Protein AF-A0A343W0K3-F1 (afdb_monomer_lite)

Sequence (232 aa):
LEPFYMSDVLIRLKNVSFKNSMLKNLQIKKNSNIIIGDNFDVTNTKINSGLSNINKTEESVSYNNDDDYQFKHEFLFKNASFELYMDSRIAICGVNGSGKTTLIKIILNLIDVFEGELYFSNKANIGYYSQYHVDTLNPIFNSIQQLQYNYSSKNIKEEEAIKYFNKFNIPTNILYEPIYVLSGGQKSKLALAILAYKNPNILILDEPSNHLDIESVQALIVALNLYKGGII

Secondary structure (DSSP, 8-state):
---------SEEEEEEEEEGGGGGGPPPPP-TTEEE-S---TT----------------------------SSSEEEEEEEEEE-TT-B------TTSSHHHHHHHHTTSS--SEEEEEE-TT--EEEE-TTGGGGS-TTSBHHHHHHHHTGGG---HHHHHHHHHHTT--HHHHSSBGGGS-HHHHHHHHHHHHHTT--SEEEESSTTTT--HHHHHHHHHHHHH--SEE-

InterPro domains:
  IPR003439 ABC transporter-like, ATP-binding domain [PF00005] (77-210)
  IPR017871 ABC transporter-like, conserved site [PS00211] (182-196)
  IPR027417 P-loop containing nucleoside triphosphate hydrolase [G3DSA:3.40.50.300] (38-232)
  IPR027417 P-loop containing nucleoside triphosphate hydrolase [SSF52540] (69-227)
  IPR050611 ABCF protein [PTHR19211] (47-232)

pLDDT: mean 76.1, std 21.03, range [22.86, 96.75]

Structure (mmCIF, N/CA/C/O backbone):
data_AF-A0A343W0K3-F1
#
_entry.id   AF-A0A343W0K3-F1
#
loop_
_atom_site.group_PDB
_atom_site.id
_atom_site.type_symbol
_atom_site.label_atom_id
_atom_site.label_alt_id
_atom_site.label_comp_id
_atom_site.label_asym_id
_atom_site.label_entity_id
_atom_site.label_seq_id
_atom_site.pdbx_PDB_ins_code
_atom_site.Cartn_x
_atom_site.Cartn_y
_atom_site.Cartn_z
_atom_site.occupancy
_atom_site.B_iso_or_equiv
_atom_site.auth_seq_id
_atom_site.auth_comp_id
_atom_site.auth_asym_id
_atom_site.auth_atom_id
_atom_site.pdbx_PDB_model_num
ATOM 1 N N . LEU A 1 1 ? -5.798 -15.688 33.660 1.00 36.56 1 LEU A N 1
ATOM 2 C CA . LEU A 1 1 ? -4.665 -15.845 32.724 1.00 36.56 1 LEU A CA 1
ATOM 3 C C . LEU A 1 1 ? -5.203 -16.618 31.531 1.00 36.56 1 LEU A C 1
ATOM 5 O O . LEU A 1 1 ? -5.249 -17.839 31.587 1.00 36.56 1 LEU A O 1
ATOM 9 N N . GLU A 1 2 ? -5.756 -15.918 30.541 1.00 34.44 2 GLU A N 1
ATOM 10 C CA . GLU A 1 2 ? -6.215 -16.572 29.309 1.00 34.44 2 GLU A CA 1
ATOM 11 C C . GLU A 1 2 ? -5.007 -17.034 28.483 1.00 34.44 2 GLU A C 1
ATOM 13 O O . GLU A 1 2 ? -3.969 -16.362 28.496 1.00 34.44 2 GLU A O 1
ATOM 18 N N . PRO A 1 3 ? -5.099 -18.190 27.806 1.00 42.06 3 PRO A N 1
ATOM 19 C CA . PRO A 1 3 ? -3.976 -18.753 27.087 1.00 42.06 3 PRO A CA 1
ATOM 20 C C . PRO A 1 3 ? -3.663 -17.897 25.860 1.00 42.06 3 PRO A C 1
ATOM 22 O O . PRO A 1 3 ? -4.545 -17.497 25.102 1.00 42.06 3 PRO A O 1
ATOM 25 N N . PHE A 1 4 ? -2.369 -17.651 25.688 1.00 38.91 4 PHE A N 1
ATOM 26 C CA . PHE A 1 4 ? -1.712 -17.025 24.548 1.00 38.91 4 PHE A CA 1
ATOM 27 C C . PHE A 1 4 ? -1.966 -17.861 23.274 1.00 38.91 4 PHE A C 1
ATOM 29 O O . PHE A 1 4 ? -1.079 -18.548 22.774 1.00 38.91 4 PHE A O 1
ATOM 36 N N . TYR A 1 5 ? -3.182 -17.837 22.724 1.00 42.22 5 TYR A N 1
ATOM 37 C CA . TYR A 1 5 ? -3.337 -18.101 21.299 1.00 42.22 5 TYR A CA 1
ATOM 38 C C . TYR A 1 5 ? -2.564 -16.987 20.604 1.00 42.22 5 TYR A C 1
ATOM 40 O O . TYR A 1 5 ? -2.900 -15.812 20.747 1.00 42.22 5 TYR A O 1
ATOM 48 N N . MET A 1 6 ? -1.475 -17.341 19.922 1.00 44.75 6 MET A N 1
ATOM 49 C CA . MET A 1 6 ? -0.819 -16.444 18.978 1.00 44.75 6 MET A CA 1
ATOM 50 C C . MET A 1 6 ? -1.882 -16.049 17.953 1.00 44.75 6 MET A C 1
ATOM 52 O O . MET A 1 6 ? -2.143 -16.798 17.023 1.00 44.75 6 MET A O 1
ATOM 56 N N . SER A 1 7 ? -2.567 -14.930 18.180 1.00 60.28 7 SER A N 1
ATOM 57 C CA . SER A 1 7 ? -3.664 -14.510 17.325 1.00 60.28 7 SER A CA 1
ATOM 58 C C . SER A 1 7 ? -3.106 -14.212 15.938 1.00 60.28 7 SER A C 1
ATOM 60 O O . SER A 1 7 ? -2.201 -13.384 15.812 1.00 60.28 7 SER A O 1
ATOM 62 N N . ASP A 1 8 ? -3.670 -14.838 14.906 1.00 83.00 8 ASP A N 1
ATOM 63 C CA . ASP A 1 8 ? -3.392 -14.509 13.496 1.00 83.00 8 ASP A CA 1
ATOM 64 C C . ASP A 1 8 ? -3.901 -13.110 13.103 1.00 83.00 8 ASP A C 1
ATOM 66 O O . ASP A 1 8 ? -3.669 -12.627 11.994 1.00 83.00 8 ASP A O 1
ATOM 70 N N . VAL A 1 9 ? -4.565 -12.438 14.042 1.00 89.50 9 VAL A N 1
ATOM 71 C CA . VAL A 1 9 ? -4.985 -11.045 13.957 1.00 89.50 9 VAL A CA 1
ATOM 72 C C . VAL A 1 9 ? -3.761 -10.139 13.844 1.00 89.50 9 VAL A C 1
ATOM 74 O O . VAL A 1 9 ? -2.910 -10.079 14.735 1.00 89.50 9 VAL A O 1
ATOM 77 N N . LEU A 1 10 ? -3.698 -9.394 12.746 1.00 90.94 10 LEU A N 1
ATOM 78 C CA . LEU A 1 10 ? -2.668 -8.394 12.488 1.00 90.94 10 LEU A CA 1
ATOM 79 C C . LEU A 1 10 ? -3.060 -7.022 13.033 1.00 90.94 10 LEU A C 1
ATOM 81 O O . LEU A 1 10 ? -2.212 -6.325 13.587 1.00 90.94 10 LEU A O 1
ATOM 85 N N . ILE A 1 11 ? -4.332 -6.644 12.897 1.00 92.19 11 ILE A N 1
ATOM 86 C CA . ILE A 1 11 ? -4.877 -5.379 13.401 1.00 92.19 11 ILE A CA 1
ATOM 87 C C . ILE A 1 11 ? -6.251 -5.653 14.002 1.00 92.19 11 ILE A C 1
ATOM 89 O O . ILE A 1 11 ? -7.036 -6.398 13.423 1.00 92.19 11 ILE A O 1
ATOM 93 N N . ARG A 1 12 ? -6.559 -5.051 15.148 1.00 93.50 12 ARG A N 1
ATOM 94 C CA . ARG A 1 12 ? -7.892 -5.115 15.757 1.00 93.50 12 ARG A CA 1
ATOM 95 C C . ARG A 1 12 ? -8.287 -3.752 16.293 1.00 93.50 12 ARG A C 1
ATOM 97 O O . ARG A 1 12 ? -7.556 -3.176 17.094 1.00 93.50 12 ARG A O 1
ATOM 104 N N . LEU A 1 13 ? -9.468 -3.289 15.901 1.00 92.94 13 LEU A N 1
ATOM 105 C CA . LEU A 1 13 ? -10.195 -2.249 16.619 1.00 92.94 13 LEU A CA 1
ATOM 106 C C . LEU A 1 13 ? -11.199 -2.914 17.550 1.00 92.94 13 LEU A C 1
ATOM 108 O O . LEU A 1 13 ? -11.928 -3.818 17.139 1.00 92.94 13 LEU A O 1
ATOM 112 N N . LYS A 1 14 ? -11.263 -2.443 18.791 1.00 93.38 14 LYS A N 1
ATOM 113 C CA . LYS A 1 14 ? -12.255 -2.879 19.770 1.00 93.38 14 LYS A CA 1
ATOM 114 C C . LYS A 1 14 ? -12.951 -1.665 20.366 1.00 93.38 14 LYS A C 1
ATOM 116 O O . LYS A 1 14 ? -12.340 -0.892 21.100 1.00 93.38 14 LYS A O 1
ATOM 121 N N . ASN A 1 15 ? -14.238 -1.537 20.058 1.00 93.00 15 ASN A N 1
ATOM 122 C CA . ASN A 1 15 ? -15.138 -0.482 20.523 1.00 93.00 15 ASN A CA 1
ATOM 123 C C . ASN A 1 15 ? -14.580 0.927 20.293 1.00 93.00 15 ASN A C 1
ATOM 125 O O . ASN A 1 15 ? -14.693 1.801 21.148 1.00 93.00 15 ASN A O 1
ATOM 129 N N . VAL A 1 16 ? -13.955 1.138 19.136 1.00 91.06 16 VAL A N 1
ATOM 130 C CA . VAL A 1 16 ? -13.285 2.390 18.821 1.00 91.06 16 VAL A CA 1
ATOM 131 C C . VAL A 1 16 ? -14.293 3.474 18.466 1.00 91.06 16 VAL A C 1
ATOM 133 O O . VAL A 1 16 ? -15.156 3.292 17.605 1.00 91.06 16 VAL A O 1
ATOM 136 N N . SER A 1 17 ? -14.147 4.632 19.099 1.00 89.56 17 SER A N 1
ATOM 137 C CA . SER A 1 17 ? -14.912 5.836 18.779 1.00 89.56 17 SER A CA 1
ATOM 138 C C . SER A 1 17 ? -13.968 6.963 18.373 1.00 89.56 17 SER A C 1
ATOM 140 O O . SER A 1 17 ? -12.853 7.074 18.886 1.00 89.56 17 SER A O 1
ATOM 142 N N . PHE A 1 18 ? -14.422 7.829 17.468 1.00 88.94 18 PHE A N 1
ATOM 143 C CA . PHE A 1 18 ? -13.671 9.004 17.030 1.00 88.94 18 PHE A CA 1
ATOM 144 C C . PHE A 1 18 ? -14.569 10.242 17.042 1.00 88.94 18 PHE A C 1
ATOM 146 O O . PHE A 1 18 ? -15.644 10.243 16.434 1.00 88.94 18 PHE A O 1
ATOM 153 N N . LYS A 1 19 ? -14.139 11.301 17.738 1.00 87.31 19 LYS A N 1
ATOM 154 C CA . LYS A 1 19 ? -14.869 12.575 17.806 1.00 87.31 19 LYS A CA 1
ATOM 155 C C . LYS A 1 19 ? -14.478 13.497 16.665 1.00 87.31 19 LYS A C 1
ATOM 157 O O . LYS A 1 19 ? -13.302 13.648 16.355 1.00 87.31 19 LYS A O 1
ATOM 162 N N . ASN A 1 20 ? -15.455 14.204 16.108 1.00 81.81 20 ASN A N 1
ATOM 163 C CA . ASN A 1 20 ? -15.193 15.177 15.051 1.00 81.81 20 ASN A CA 1
ATOM 164 C C . ASN A 1 20 ? -14.304 16.341 15.519 1.00 81.81 20 ASN A C 1
ATOM 166 O O . ASN A 1 20 ? -13.496 16.847 14.746 1.00 81.81 20 ASN A O 1
ATOM 170 N N . SER A 1 21 ? -14.365 16.712 16.802 1.00 80.88 21 SER A N 1
ATOM 171 C CA . SER A 1 21 ? -13.479 17.730 17.385 1.00 80.88 21 SER A CA 1
ATOM 172 C C . SER A 1 21 ? -11.991 17.371 17.301 1.00 80.88 21 SER A C 1
ATOM 174 O O . SER A 1 21 ? -11.157 18.274 17.255 1.00 80.88 21 SER A O 1
ATOM 176 N N . MET A 1 22 ? -11.643 16.081 17.215 1.00 81.56 22 MET A N 1
ATOM 177 C CA . MET A 1 22 ? -10.251 15.643 17.077 1.00 81.56 22 MET A CA 1
ATOM 178 C C . MET A 1 22 ? -9.651 16.014 15.717 1.00 81.56 22 MET A C 1
ATOM 180 O O . MET A 1 22 ? -8.434 16.133 15.617 1.00 81.56 22 MET A O 1
ATOM 184 N N . LEU A 1 23 ? -10.478 16.269 14.692 1.00 78.56 23 LEU A N 1
ATOM 185 C CA . LEU A 1 23 ? -10.011 16.696 13.367 1.00 78.56 23 LEU A CA 1
ATOM 186 C C . LEU A 1 23 ? -9.269 18.039 13.411 1.00 78.56 23 LEU A C 1
ATOM 188 O O . LEU A 1 23 ? -8.342 18.238 12.630 1.00 78.56 23 LEU A O 1
ATOM 192 N N . LYS A 1 24 ? -9.635 18.935 14.341 1.00 73.31 24 LYS A N 1
ATOM 193 C CA . LYS A 1 24 ? -9.040 20.277 14.455 1.00 73.31 24 LYS A CA 1
ATOM 194 C C . LYS A 1 24 ? -7.572 20.242 14.913 1.00 73.31 24 LYS A C 1
ATOM 196 O O . LYS A 1 24 ? -6.827 21.154 14.585 1.00 73.31 24 LYS A O 1
ATOM 201 N N . ASN A 1 25 ? -7.149 19.187 15.620 1.00 68.50 25 ASN A N 1
ATOM 202 C CA . ASN A 1 25 ? -5.814 19.067 16.226 1.00 68.50 25 ASN A CA 1
ATOM 203 C C . ASN A 1 25 ? -5.144 17.714 15.923 1.00 68.50 25 ASN A C 1
ATOM 205 O O . ASN A 1 25 ? -4.458 17.150 16.777 1.00 68.50 25 ASN A O 1
ATOM 209 N N . LEU A 1 26 ? -5.365 17.162 14.726 1.00 74.00 26 LEU A N 1
ATOM 210 C CA . LEU A 1 26 ? -4.776 15.878 14.346 1.00 74.00 26 LEU A CA 1
ATOM 211 C C . LEU A 1 26 ? -3.246 15.941 14.339 1.00 74.00 26 LEU A C 1
ATOM 213 O O . LEU A 1 26 ? -2.643 16.677 13.561 1.00 74.00 26 LEU A O 1
ATOM 217 N N . GLN A 1 27 ? -2.624 15.090 15.151 1.00 71.88 27 GLN A N 1
ATOM 218 C CA . GLN A 1 27 ? -1.199 14.794 15.062 1.00 71.88 27 GLN A CA 1
ATOM 219 C C . GLN A 1 27 ? -1.022 13.471 14.327 1.00 71.88 27 GLN A C 1
ATOM 221 O O . GLN A 1 27 ? -1.483 12.429 14.793 1.00 71.88 27 GLN A O 1
ATOM 226 N N . ILE A 1 28 ? -0.369 13.517 13.166 1.00 75.19 28 ILE A N 1
ATOM 227 C CA . ILE A 1 28 ? -0.058 12.312 12.399 1.00 75.19 28 ILE A CA 1
ATOM 228 C C . ILE A 1 28 ? 1.237 11.712 12.950 1.00 75.19 28 ILE A C 1
ATOM 230 O O . ILE A 1 28 ? 2.298 12.337 12.934 1.00 75.19 28 ILE A O 1
ATOM 234 N N . LYS A 1 29 ? 1.142 10.483 13.446 1.00 78.19 29 LYS A N 1
ATOM 235 C CA . LYS A 1 29 ? 2.257 9.697 13.970 1.00 78.19 29 LYS A CA 1
ATOM 236 C C . LYS A 1 29 ? 3.068 9.080 12.835 1.00 78.19 29 LYS A C 1
ATOM 238 O O . LYS A 1 29 ? 2.551 8.814 11.754 1.00 78.19 29 LYS A O 1
ATOM 243 N N . LYS A 1 30 ? 4.341 8.782 13.101 1.00 72.31 30 LYS A N 1
ATOM 244 C CA . LYS A 1 30 ? 5.131 7.879 12.251 1.00 72.31 30 LYS A CA 1
ATOM 245 C C . LYS A 1 30 ? 4.900 6.438 12.695 1.00 72.31 30 LYS A C 1
ATOM 247 O O . LYS A 1 30 ? 4.936 6.155 13.888 1.00 72.31 30 LYS A O 1
ATOM 252 N N . ASN A 1 31 ? 4.743 5.531 11.738 1.00 73.44 31 ASN A N 1
ATOM 253 C CA . ASN A 1 31 ? 4.688 4.096 11.994 1.00 73.44 31 ASN A CA 1
ATOM 254 C C . ASN A 1 31 ? 5.612 3.376 11.003 1.00 73.44 31 ASN A C 1
ATOM 256 O O . ASN A 1 31 ? 5.365 3.375 9.800 1.00 73.44 31 ASN A O 1
ATOM 260 N N . SER A 1 32 ? 6.696 2.785 11.515 1.00 73.50 32 SER A N 1
ATOM 261 C CA . SER A 1 32 ? 7.736 2.121 10.713 1.00 73.50 32 SER A CA 1
ATOM 262 C C . SER A 1 32 ? 7.259 0.853 10.009 1.00 73.50 32 SER A C 1
ATOM 264 O O . SER A 1 32 ? 7.919 0.390 9.083 1.00 73.50 32 SER A O 1
ATOM 266 N N . ASN A 1 33 ? 6.124 0.297 10.442 1.00 73.56 33 ASN A N 1
ATOM 267 C CA . ASN A 1 33 ? 5.511 -0.885 9.839 1.00 73.56 33 ASN A CA 1
ATOM 268 C C . ASN A 1 33 ? 4.660 -0.537 8.606 1.00 73.56 33 ASN A C 1
ATOM 270 O O . ASN A 1 33 ? 4.118 -1.439 7.965 1.00 73.56 33 ASN A O 1
ATOM 274 N N . ILE A 1 34 ? 4.528 0.756 8.278 1.00 74.50 34 ILE A N 1
ATOM 275 C CA . ILE A 1 34 ? 3.867 1.223 7.063 1.00 74.50 34 ILE A CA 1
ATOM 276 C C . ILE A 1 34 ? 4.923 1.526 6.009 1.00 74.50 34 ILE A C 1
ATOM 278 O O . ILE A 1 34 ? 5.778 2.398 6.157 1.00 74.50 34 ILE A O 1
ATOM 282 N N . ILE A 1 35 ? 4.807 0.822 4.900 1.00 71.06 35 ILE A N 1
ATOM 283 C CA . ILE A 1 35 ? 5.482 1.111 3.654 1.00 71.06 35 ILE A CA 1
ATOM 284 C C . ILE A 1 35 ? 4.583 2.070 2.898 1.00 71.06 35 ILE A C 1
ATOM 286 O O . ILE A 1 35 ? 3.545 1.690 2.353 1.00 71.06 35 ILE A O 1
ATOM 290 N N . ILE A 1 36 ? 4.999 3.323 2.877 1.00 64.38 36 ILE A N 1
ATOM 291 C CA . ILE A 1 36 ? 4.424 4.322 1.997 1.00 64.38 36 ILE A CA 1
ATOM 292 C C . ILE A 1 36 ? 5.445 4.518 0.881 1.00 64.38 36 ILE A C 1
ATOM 294 O O . ILE A 1 36 ? 6.642 4.527 1.159 1.00 64.38 36 ILE A O 1
ATOM 298 N N . GLY A 1 37 ? 5.001 4.612 -0.375 1.00 53.47 37 GLY A N 1
ATOM 299 C CA . GLY A 1 37 ? 5.885 5.044 -1.465 1.00 53.47 37 GLY A CA 1
ATOM 300 C C . GLY A 1 37 ? 6.533 6.347 -1.009 1.00 53.47 37 GLY A C 1
ATOM 301 O O . GLY A 1 37 ? 5.805 7.210 -0.525 1.00 53.47 37 GLY A O 1
ATOM 302 N N . ASP A 1 38 ? 7.866 6.417 -1.019 1.00 40.12 38 ASP A N 1
ATOM 303 C CA . ASP A 1 38 ? 8.705 7.190 -0.076 1.00 40.12 38 ASP A CA 1
ATOM 304 C C . ASP A 1 38 ? 8.534 8.737 -0.036 1.00 40.12 38 ASP A C 1
ATOM 306 O O . ASP A 1 38 ? 9.391 9.427 0.500 1.00 40.12 38 ASP A O 1
ATOM 310 N N . ASN A 1 39 ? 7.415 9.306 -0.497 1.00 38.09 39 ASN A N 1
ATOM 311 C CA . ASN A 1 39 ? 7.064 10.729 -0.393 1.00 38.09 39 ASN A CA 1
ATOM 312 C C . ASN A 1 39 ? 5.776 10.996 0.415 1.00 38.09 39 ASN A C 1
ATOM 314 O O . ASN A 1 39 ? 5.034 11.930 0.112 1.00 38.09 39 ASN A O 1
ATOM 318 N N . PHE A 1 40 ? 5.478 10.218 1.462 1.00 37.78 40 PHE A N 1
ATOM 319 C CA . PHE A 1 40 ? 4.495 10.678 2.453 1.00 37.78 40 PHE A CA 1
ATOM 320 C C . PHE A 1 40 ? 5.176 11.661 3.400 1.00 37.78 40 PHE A C 1
ATOM 322 O O . PHE A 1 40 ? 5.661 11.292 4.473 1.00 37.78 40 PHE A O 1
ATOM 329 N N . ASP A 1 41 ? 5.211 12.929 2.999 1.00 34.03 41 ASP A N 1
ATOM 330 C CA . ASP A 1 41 ? 5.400 14.014 3.951 1.00 34.03 41 ASP A CA 1
ATOM 331 C C . ASP A 1 41 ? 4.240 13.948 4.954 1.00 34.03 41 ASP A C 1
ATOM 333 O O . ASP A 1 41 ? 3.141 14.461 4.734 1.00 34.03 41 ASP A O 1
ATOM 337 N N . VAL A 1 42 ? 4.505 13.323 6.104 1.00 38.19 42 VAL A N 1
ATOM 338 C CA . VAL A 1 42 ? 3.663 13.365 7.314 1.00 38.19 42 VAL A CA 1
ATOM 339 C C . VAL A 1 42 ? 3.376 14.823 7.736 1.00 38.19 42 VAL A C 1
ATOM 341 O O . VAL A 1 42 ? 2.466 15.090 8.514 1.00 38.19 42 VAL A O 1
ATOM 344 N N . THR A 1 43 ? 4.122 15.782 7.185 1.00 30.91 43 THR A N 1
ATOM 345 C CA . THR A 1 43 ? 4.069 17.222 7.438 1.00 30.91 43 THR A CA 1
ATOM 346 C C . THR A 1 43 ? 3.134 18.015 6.515 1.00 30.91 43 THR A C 1
ATOM 348 O O . THR A 1 43 ? 2.788 19.136 6.880 1.00 30.91 43 THR A O 1
ATOM 351 N N . ASN A 1 44 ? 2.674 17.478 5.375 1.00 26.98 44 ASN A N 1
ATOM 352 C CA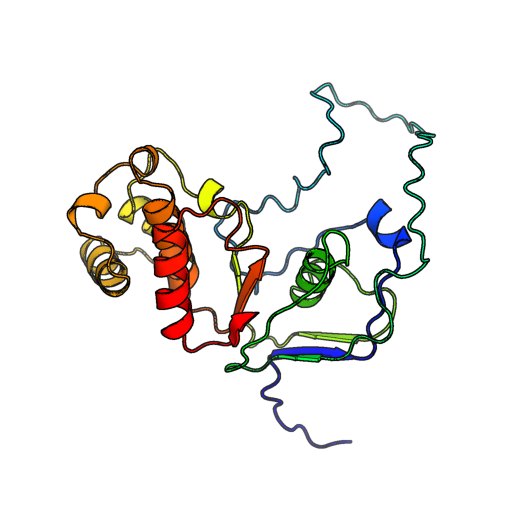 . ASN A 1 44 ? 1.955 18.272 4.360 1.00 26.98 44 ASN A CA 1
ATOM 353 C C . ASN A 1 44 ? 0.525 17.804 4.048 1.00 26.98 44 ASN A C 1
ATOM 355 O O . ASN A 1 44 ? 0.013 18.018 2.956 1.00 26.98 44 ASN A O 1
ATOM 359 N N . THR A 1 45 ? -0.190 17.277 5.044 1.00 31.17 45 THR A N 1
ATOM 360 C CA . THR A 1 45 ? -1.658 17.440 5.086 1.00 31.17 45 THR A CA 1
ATOM 361 C C . THR A 1 45 ? -2.037 18.553 6.059 1.00 31.17 45 THR A C 1
ATOM 363 O O . THR A 1 45 ? -2.881 18.390 6.934 1.00 31.17 45 THR A O 1
ATOM 366 N N . LYS A 1 46 ? -1.455 19.746 5.859 1.00 27.72 46 LYS A N 1
ATOM 367 C CA . LYS A 1 46 ? -2.286 20.940 6.012 1.00 27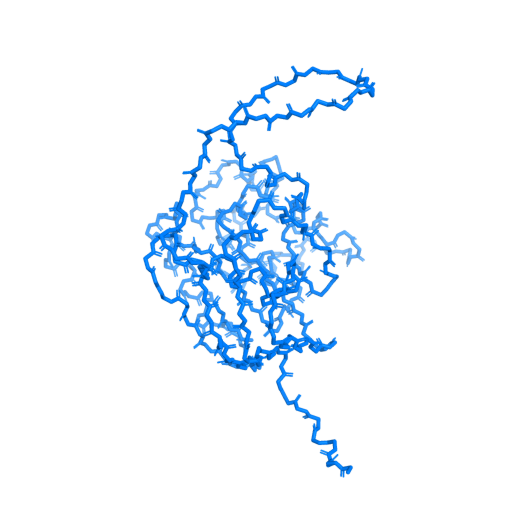.72 46 LYS A CA 1
ATOM 368 C C . LYS A 1 46 ? -3.374 20.788 4.961 1.00 27.72 46 LYS A C 1
ATOM 370 O O . LYS A 1 46 ? -3.085 20.738 3.770 1.00 27.72 46 LYS A O 1
ATOM 375 N N . ILE A 1 47 ? -4.615 20.632 5.404 1.00 29.59 47 ILE A N 1
ATOM 376 C CA . ILE A 1 47 ? -5.761 20.897 4.542 1.00 29.59 47 ILE A CA 1
ATOM 377 C C . ILE A 1 47 ? -5.467 22.264 3.916 1.00 29.59 47 ILE A C 1
ATOM 379 O O . ILE A 1 47 ? -5.233 23.223 4.651 1.00 29.59 47 ILE A O 1
ATOM 383 N N . ASN A 1 48 ? -5.363 22.324 2.588 1.00 24.31 48 ASN A N 1
ATOM 384 C CA . ASN A 1 48 ? -5.172 23.566 1.851 1.00 24.31 48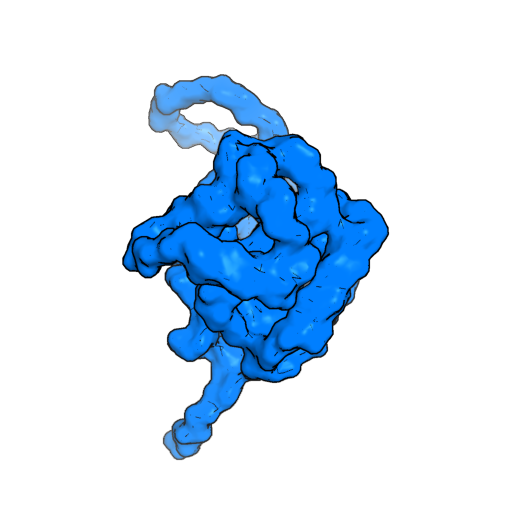 ASN A CA 1
ATOM 385 C C . ASN A 1 48 ? -6.395 24.472 2.080 1.00 24.31 48 ASN A C 1
ATOM 387 O O . ASN A 1 48 ? -7.283 24.550 1.240 1.00 24.31 48 ASN A O 1
ATOM 391 N N . SER A 1 49 ? -6.447 25.177 3.207 1.00 31.31 49 SER A N 1
ATOM 392 C CA . SER A 1 49 ? -6.920 26.554 3.223 1.00 31.31 49 SER A CA 1
ATOM 393 C C . SER A 1 49 ? -5.718 27.371 2.763 1.00 31.31 49 SER A C 1
ATOM 395 O O . SER A 1 49 ? -4.735 27.493 3.497 1.00 31.31 49 SER A O 1
ATOM 397 N N . GLY A 1 50 ? -5.719 27.776 1.493 1.00 28.44 50 GLY A N 1
ATOM 398 C CA . GLY A 1 50 ? -4.545 28.359 0.852 1.00 28.44 50 GLY A CA 1
ATOM 399 C C . GLY A 1 50 ? -3.943 29.499 1.667 1.00 28.44 50 GLY A C 1
ATOM 400 O O . GLY A 1 50 ? -4.670 30.386 2.086 1.00 28.44 50 GLY A O 1
ATOM 401 N N . LEU A 1 51 ? -2.625 29.470 1.862 1.00 27.80 51 LEU A N 1
ATOM 402 C CA . LEU A 1 51 ? -1.796 30.640 2.146 1.00 27.80 51 LEU A CA 1
ATOM 403 C C . LEU A 1 51 ? -0.335 30.288 1.843 1.00 27.80 51 LEU A C 1
ATOM 405 O O . LEU A 1 51 ? 0.282 29.435 2.481 1.00 27.80 51 LEU A O 1
ATOM 409 N N . SER A 1 52 ? 0.196 30.956 0.824 1.00 25.92 52 SER A N 1
ATOM 410 C CA . SER A 1 52 ? 1.614 31.043 0.496 1.00 25.92 52 SER A CA 1
ATOM 411 C C . SER A 1 52 ? 2.373 31.852 1.555 1.00 25.92 52 SER A C 1
ATOM 413 O O . SER A 1 52 ? 1.900 32.916 1.933 1.00 25.92 52 SER A O 1
ATOM 415 N N . ASN A 1 53 ? 3.546 31.342 1.954 1.00 25.80 53 ASN A N 1
ATOM 416 C CA . ASN A 1 53 ? 4.752 31.993 2.502 1.00 25.80 53 ASN A CA 1
ATOM 417 C C . ASN A 1 53 ? 4.624 33.319 3.285 1.00 25.80 53 ASN A C 1
ATOM 419 O O . ASN A 1 53 ? 4.178 34.312 2.726 1.00 25.80 53 ASN A O 1
ATOM 423 N N . ILE A 1 54 ? 5.221 33.376 4.491 1.00 24.44 54 ILE A N 1
ATOM 424 C CA . ILE A 1 54 ? 6.333 34.285 4.880 1.00 24.44 54 ILE A CA 1
ATOM 425 C C . ILE A 1 54 ? 6.642 34.160 6.399 1.00 24.44 54 ILE A C 1
ATOM 427 O O . ILE A 1 54 ? 5.763 34.284 7.238 1.00 24.44 54 ILE A O 1
ATOM 431 N N . ASN A 1 55 ? 7.931 33.925 6.681 1.00 22.86 55 ASN A N 1
ATOM 432 C CA . ASN A 1 55 ? 8.787 34.232 7.845 1.00 22.86 55 ASN A CA 1
ATOM 433 C C . ASN A 1 55 ? 8.441 33.870 9.309 1.00 22.86 55 ASN A C 1
ATOM 435 O O . ASN A 1 55 ? 7.396 34.176 9.866 1.00 22.86 55 ASN A O 1
ATOM 439 N N . LYS A 1 56 ? 9.483 33.311 9.949 1.00 33.84 56 LYS A N 1
ATOM 440 C CA . LYS A 1 56 ? 9.744 33.217 11.393 1.00 33.84 56 LYS A CA 1
ATOM 441 C C . LYS A 1 56 ? 9.554 34.563 12.105 1.00 33.84 56 LYS A C 1
ATOM 443 O O . LYS A 1 56 ? 10.242 35.504 11.730 1.00 33.84 56 LYS A O 1
ATOM 448 N N . THR A 1 57 ? 8.786 34.563 13.194 1.00 23.20 57 THR A N 1
ATOM 449 C CA . THR A 1 57 ? 9.132 35.109 14.525 1.00 23.20 57 THR A CA 1
ATOM 450 C C . THR A 1 57 ? 8.049 34.689 15.516 1.00 23.20 57 THR A C 1
ATOM 452 O O . THR A 1 57 ? 6.875 34.609 15.167 1.00 23.20 57 THR A O 1
ATOM 455 N N . GLU A 1 58 ? 8.474 34.341 16.725 1.00 35.06 58 GLU A N 1
ATOM 456 C CA . GLU A 1 58 ? 7.636 33.931 17.848 1.00 35.06 58 GLU A CA 1
ATOM 457 C C . GLU A 1 58 ? 6.675 35.058 18.243 1.00 35.06 58 GLU A C 1
ATOM 459 O O . GLU A 1 58 ? 7.120 36.103 18.697 1.00 35.06 58 GLU A O 1
ATOM 464 N N . GLU A 1 59 ? 5.370 34.838 18.095 1.00 24.55 59 GLU A N 1
ATOM 465 C CA . GLU A 1 59 ? 4.327 35.606 18.777 1.00 24.55 59 GLU A CA 1
ATOM 466 C C . GLU A 1 59 ? 3.039 34.773 18.793 1.00 24.55 59 GLU A C 1
ATOM 468 O O . GLU A 1 59 ? 2.657 34.137 17.807 1.00 24.55 59 GLU A O 1
ATOM 473 N N . SER A 1 60 ? 2.402 34.704 19.960 1.00 30.55 60 SER A N 1
ATOM 474 C CA . SER A 1 60 ? 1.172 33.949 20.186 1.00 30.55 60 SER A CA 1
ATOM 475 C C . SER A 1 60 ? 0.003 34.661 19.507 1.00 30.55 60 SER A C 1
ATOM 477 O O . SER A 1 60 ? -0.601 35.572 20.060 1.00 30.55 60 SER A O 1
ATOM 479 N N . VAL A 1 61 ? -0.320 34.237 18.285 1.00 24.94 61 VAL A N 1
ATOM 480 C CA . VAL A 1 61 ? -1.491 34.729 17.553 1.00 24.94 61 VAL A CA 1
ATOM 481 C C . VAL A 1 61 ? -2.667 33.793 17.815 1.00 24.94 61 VAL A C 1
ATOM 483 O O . VAL A 1 61 ? -2.730 32.675 17.300 1.00 24.94 61 VAL A O 1
ATOM 486 N N . SER A 1 62 ? -3.610 34.257 18.634 1.00 26.70 62 SER A N 1
ATOM 487 C CA . SER A 1 62 ? -4.943 33.672 18.742 1.00 26.70 62 SER A CA 1
ATOM 488 C C . SER A 1 62 ? -5.700 33.923 17.438 1.00 26.70 62 SER A C 1
ATOM 490 O O . SER A 1 62 ? -6.128 35.048 17.175 1.00 26.70 62 SER A O 1
ATOM 492 N N . TYR A 1 63 ? -5.866 32.890 16.615 1.00 27.58 63 TYR A N 1
ATOM 493 C CA . TYR A 1 63 ? -6.749 32.944 15.454 1.00 27.58 63 TYR A CA 1
ATOM 494 C C . TYR A 1 63 ? -8.171 32.562 15.877 1.00 27.58 63 TYR A C 1
ATOM 496 O O . TYR A 1 63 ? -8.481 31.385 16.053 1.00 27.58 63 TYR A O 1
ATOM 504 N N . ASN A 1 64 ? -9.032 33.571 16.021 1.00 33.19 64 ASN A N 1
ATOM 505 C CA . ASN A 1 64 ? -10.481 33.408 15.934 1.00 33.19 64 ASN A CA 1
ATOM 506 C C . ASN A 1 64 ? -10.846 33.380 14.445 1.00 33.19 64 ASN A C 1
ATOM 508 O O . ASN A 1 64 ? -11.007 34.436 13.843 1.00 33.19 64 ASN A O 1
ATOM 512 N N . ASN A 1 65 ? -10.934 32.188 13.852 1.00 35.84 65 ASN A N 1
ATOM 513 C CA . ASN A 1 65 ? -11.558 32.017 12.542 1.00 35.84 65 ASN A CA 1
ATOM 514 C C . ASN A 1 65 ? -12.848 31.217 12.719 1.00 35.84 65 ASN A C 1
ATOM 516 O O . ASN A 1 65 ? -12.822 30.009 12.962 1.00 35.84 65 ASN A O 1
ATOM 520 N N . ASP A 1 66 ? -13.958 31.940 12.588 1.00 37.31 66 ASP A N 1
ATOM 521 C CA . ASP A 1 66 ? -15.333 31.469 12.439 1.00 37.31 66 ASP A CA 1
ATOM 522 C C . ASP A 1 66 ? -15.539 30.710 11.111 1.00 37.31 66 ASP A C 1
ATOM 524 O O . ASP A 1 66 ? -16.382 31.069 10.297 1.00 37.31 66 ASP A O 1
ATOM 528 N N . ASP A 1 67 ? -14.792 29.626 10.898 1.00 38.25 67 ASP A N 1
ATOM 529 C CA . ASP A 1 67 ? -15.170 28.558 9.965 1.00 38.25 67 ASP A CA 1
ATOM 530 C C . ASP A 1 67 ? -15.572 27.342 10.798 1.00 38.25 67 ASP A C 1
ATOM 532 O O . ASP A 1 67 ? -14.911 26.296 10.841 1.00 38.25 67 ASP A O 1
ATOM 536 N N . ASP A 1 68 ? -16.665 27.511 11.539 1.00 39.34 68 ASP A N 1
ATOM 537 C CA . ASP A 1 68 ? -17.296 26.433 12.277 1.00 39.34 68 ASP A CA 1
ATOM 538 C C . ASP A 1 68 ? -17.953 25.498 11.250 1.00 39.34 68 ASP A C 1
ATOM 540 O O . ASP A 1 68 ? -19.149 25.565 10.964 1.00 39.34 68 ASP A O 1
ATOM 544 N N . TYR A 1 69 ? -17.150 24.606 10.657 1.00 45.03 69 TYR A N 1
ATOM 545 C CA . TYR A 1 69 ? -17.650 23.339 10.139 1.00 45.03 69 TYR A CA 1
ATOM 546 C C . TYR A 1 69 ? -18.308 22.633 11.326 1.00 45.03 69 TYR A C 1
ATOM 548 O O . TYR A 1 69 ? -17.682 21.843 12.037 1.00 45.03 69 TYR A O 1
ATOM 556 N N . GLN A 1 70 ? -19.573 22.966 11.584 1.00 45.38 70 GLN A N 1
ATOM 557 C CA . GLN A 1 70 ? -20.409 22.260 12.530 1.00 45.38 70 GLN A CA 1
ATOM 558 C C . GLN A 1 70 ? -20.622 20.875 11.950 1.00 45.38 70 GLN A C 1
ATOM 560 O O . GLN A 1 70 ? -21.529 20.617 11.155 1.00 45.38 70 GLN A O 1
ATOM 565 N N . PHE A 1 71 ? -19.736 19.962 12.329 1.00 55.47 71 PHE A N 1
ATOM 566 C CA . PHE A 1 71 ? -20.000 18.552 12.185 1.00 55.47 71 PHE A CA 1
ATOM 567 C C . PHE A 1 71 ? -21.348 18.297 12.863 1.00 55.47 71 PHE A C 1
ATOM 569 O O . PHE A 1 71 ? -21.473 18.449 14.076 1.00 55.47 71 PHE A O 1
ATOM 576 N N . LYS A 1 72 ? -22.371 17.943 12.071 1.00 58.72 72 LYS A N 1
ATOM 577 C CA . LYS A 1 72 ? -23.754 17.736 12.547 1.00 58.72 72 LYS A CA 1
ATOM 578 C C . LYS A 1 72 ? -23.851 16.752 13.718 1.00 58.72 72 LYS A C 1
ATOM 580 O O . LYS A 1 72 ? -24.850 16.736 14.431 1.00 58.72 72 LYS A O 1
ATOM 585 N N . HIS A 1 73 ? -22.829 15.919 13.894 1.00 69.31 73 HIS A N 1
ATOM 586 C CA . HIS A 1 73 ? -22.726 14.926 14.946 1.00 69.31 73 HIS A CA 1
ATOM 587 C C . HIS A 1 73 ? -21.410 15.094 15.705 1.00 69.31 73 HIS A C 1
ATOM 589 O O . HIS A 1 73 ? -20.368 15.371 15.116 1.00 69.31 73 HIS A O 1
ATOM 595 N N . GLU A 1 74 ? -21.443 14.874 17.018 1.00 82.12 74 GLU A N 1
ATOM 596 C CA . GLU A 1 74 ? -20.258 14.953 17.883 1.00 82.12 74 GLU A CA 1
ATOM 597 C C . GLU A 1 74 ? -19.192 13.903 17.507 1.00 82.12 74 GLU A C 1
ATOM 599 O O . GLU A 1 74 ? -17.988 14.158 17.591 1.00 82.12 74 GLU A O 1
ATOM 604 N N . PHE A 1 75 ? -19.629 12.730 17.040 1.00 82.88 75 PHE A N 1
ATOM 605 C CA . PHE A 1 75 ? -18.764 11.612 16.673 1.00 82.88 75 PHE A CA 1
ATOM 606 C C . PHE A 1 75 ? -18.822 11.329 15.175 1.00 82.88 75 PHE A C 1
ATOM 608 O O . PHE A 1 75 ? -19.895 11.354 14.574 1.00 82.88 75 PHE A O 1
ATOM 615 N N . LEU A 1 76 ? -17.660 11.014 14.605 1.00 85.88 76 LEU A N 1
ATOM 616 C CA . LEU A 1 76 ? -17.525 10.519 13.239 1.00 85.88 76 LEU A CA 1
ATOM 617 C C . LEU A 1 76 ? -17.976 9.054 13.154 1.00 85.88 76 LEU A C 1
ATOM 619 O O . LEU A 1 76 ? -18.697 8.675 12.240 1.00 85.88 76 LEU A O 1
ATOM 623 N N . PHE A 1 77 ? -17.600 8.252 14.153 1.00 85.50 77 PHE A N 1
ATOM 624 C CA . PHE A 1 77 ? -18.122 6.906 14.396 1.00 85.50 77 PHE A CA 1
ATOM 625 C C . PHE A 1 77 ? -17.992 6.542 15.880 1.00 85.50 77 PHE A C 1
ATOM 627 O O . PHE A 1 77 ? -17.164 7.108 16.601 1.00 85.50 77 PHE A O 1
ATOM 634 N N . LYS A 1 78 ? -18.830 5.601 16.332 1.00 89.94 78 LYS A N 1
ATOM 635 C CA . LYS A 1 78 ? -18.852 5.072 17.702 1.00 89.94 78 LYS A CA 1
ATOM 636 C C . LYS A 1 78 ? -18.812 3.552 17.700 1.00 89.94 78 LYS A C 1
ATOM 638 O O . LYS A 1 78 ? -19.473 2.937 16.866 1.00 89.94 78 LYS A O 1
ATOM 643 N N . ASN A 1 79 ? -18.125 2.978 18.685 1.00 89.38 79 ASN A N 1
ATOM 644 C CA . ASN A 1 79 ? -18.104 1.539 18.965 1.00 89.38 79 ASN A CA 1
ATOM 645 C C . ASN A 1 79 ? -17.740 0.668 17.746 1.00 89.38 79 ASN A C 1
ATOM 647 O O . ASN A 1 79 ? -18.266 -0.432 17.579 1.00 89.38 79 ASN A O 1
ATOM 651 N N . ALA A 1 80 ? -16.842 1.154 16.889 1.00 88.06 80 ALA A N 1
ATOM 652 C CA . ALA A 1 80 ? -16.348 0.408 15.744 1.00 88.06 80 ALA A CA 1
ATOM 653 C C . ALA A 1 80 ? -15.417 -0.718 16.214 1.00 88.06 80 ALA A C 1
ATOM 655 O O . ALA A 1 80 ? -14.398 -0.474 16.864 1.00 88.06 80 ALA A O 1
ATOM 656 N N . SER A 1 81 ? -15.762 -1.954 15.863 1.00 89.75 81 SER A N 1
ATOM 657 C CA . SER A 1 81 ? -14.953 -3.137 16.145 1.00 89.75 81 SER A CA 1
ATOM 658 C C . SER A 1 81 ? -14.730 -3.910 14.857 1.00 89.75 81 SER A C 1
ATOM 660 O O . SER A 1 81 ? -15.689 -4.207 14.148 1.00 89.75 81 SER A O 1
ATOM 662 N N . PHE A 1 82 ? -13.477 -4.230 14.554 1.00 89.88 82 PHE A N 1
ATOM 663 C CA . PHE A 1 82 ? -13.136 -5.100 13.433 1.00 89.88 82 PHE A CA 1
ATOM 664 C C . PHE A 1 82 ? -11.765 -5.739 13.649 1.00 89.88 82 PHE A C 1
ATOM 666 O O . PHE A 1 82 ? -10.948 -5.241 14.426 1.00 89.88 82 PHE A O 1
ATOM 673 N N . GLU A 1 83 ? -11.508 -6.827 12.934 1.00 93.00 83 GLU A N 1
ATOM 674 C CA . GLU A 1 83 ? -10.229 -7.528 12.943 1.00 93.00 83 GLU A CA 1
ATOM 675 C C . GLU A 1 83 ? -9.731 -7.733 11.515 1.00 93.00 83 GLU A C 1
ATOM 677 O O . GLU A 1 83 ? -10.519 -7.967 10.598 1.00 93.00 83 GLU A O 1
ATOM 682 N N . LEU A 1 84 ? -8.416 -7.643 11.343 1.00 91.94 84 LEU A N 1
ATOM 683 C CA . LEU A 1 84 ? -7.727 -7.855 10.083 1.00 91.94 84 LEU A CA 1
ATOM 684 C C . LEU A 1 84 ? -6.783 -9.046 10.189 1.00 91.94 84 LEU A C 1
ATOM 686 O O . LEU A 1 84 ? -5.942 -9.102 11.089 1.00 91.94 84 LEU A O 1
ATOM 690 N N . TYR A 1 85 ? -6.883 -9.938 9.214 1.00 92.12 85 TYR A N 1
ATOM 691 C CA . TYR A 1 85 ? -6.086 -11.152 9.073 1.00 92.12 85 TYR A CA 1
ATOM 692 C C . TYR A 1 85 ? -5.269 -11.109 7.769 1.00 92.12 85 TYR A C 1
ATOM 694 O O . TYR A 1 85 ? -5.488 -10.252 6.910 1.00 92.12 85 TYR A O 1
ATOM 702 N N . MET A 1 86 ? -4.320 -12.037 7.604 1.00 88.06 86 MET A N 1
ATOM 703 C CA . MET A 1 86 ? -3.430 -12.088 6.429 1.00 88.06 86 MET A CA 1
ATOM 704 C C . MET A 1 86 ? -4.138 -12.308 5.087 1.00 88.06 86 MET A C 1
ATOM 706 O O . MET A 1 86 ? -3.555 -12.009 4.055 1.00 88.06 86 MET A O 1
ATOM 710 N N . ASP A 1 87 ? -5.354 -12.839 5.073 1.00 87.06 87 ASP A N 1
ATOM 711 C CA . ASP A 1 87 ? -6.126 -13.187 3.875 1.00 87.06 87 ASP A CA 1
ATOM 712 C C . ASP A 1 87 ? -7.387 -12.325 3.708 1.00 87.06 87 ASP A C 1
ATOM 714 O O . ASP A 1 87 ? -8.175 -12.526 2.783 1.00 87.06 87 ASP A O 1
ATOM 718 N N . SER A 1 88 ? -7.573 -11.329 4.577 1.00 91.75 88 SER A N 1
ATOM 719 C CA . SER A 1 88 ? -8.767 -10.486 4.578 1.00 91.75 88 SER A CA 1
ATOM 720 C C . SER A 1 88 ? -8.970 -9.764 3.242 1.00 91.75 88 SER A C 1
ATOM 722 O O . SER A 1 88 ? -8.018 -9.338 2.590 1.00 91.75 88 SER A O 1
ATOM 724 N N . ARG A 1 89 ? -10.227 -9.615 2.823 1.00 90.81 89 ARG A N 1
ATOM 725 C CA . ARG A 1 89 ? -10.653 -8.779 1.691 1.00 90.81 89 ARG A CA 1
ATOM 726 C C . ARG A 1 89 ? -11.792 -7.906 2.184 1.00 90.81 89 ARG A C 1
ATOM 728 O O . ARG A 1 89 ? -12.926 -8.366 2.286 1.00 90.81 89 ARG A O 1
ATOM 735 N N . ILE A 1 90 ? -11.471 -6.684 2.574 1.00 92.25 90 ILE A N 1
ATOM 736 C CA . ILE A 1 90 ? -12.412 -5.752 3.188 1.00 92.25 90 ILE A CA 1
ATOM 737 C C . ILE A 1 90 ? -12.597 -4.587 2.226 1.00 92.25 90 ILE A C 1
ATOM 739 O O . ILE A 1 90 ? -11.646 -4.161 1.591 1.00 92.25 90 ILE A O 1
ATOM 743 N N . ALA A 1 91 ? -13.822 -4.085 2.115 1.00 91.38 91 ALA A N 1
ATOM 744 C CA . ALA A 1 91 ? -14.105 -2.827 1.444 1.00 91.38 91 ALA A CA 1
ATOM 745 C C . ALA A 1 91 ? -14.746 -1.877 2.457 1.00 91.38 91 ALA A C 1
ATOM 747 O O . ALA A 1 91 ? -15.737 -2.229 3.103 1.00 91.38 91 ALA A O 1
ATOM 748 N N . ILE A 1 92 ? -14.191 -0.674 2.608 1.00 89.25 92 ILE A N 1
ATOM 749 C CA . ILE A 1 92 ? -14.781 0.371 3.451 1.00 89.25 92 ILE A CA 1
ATOM 750 C C . ILE A 1 92 ? -15.719 1.212 2.584 1.00 89.25 92 ILE A C 1
ATOM 752 O O . ILE A 1 92 ? -15.283 2.028 1.775 1.00 89.25 92 ILE A O 1
ATOM 756 N N . CYS A 1 93 ? -17.026 1.032 2.767 1.00 87.50 93 CYS A N 1
ATOM 757 C CA . CYS A 1 93 ? -18.046 1.749 2.004 1.00 87.50 93 CYS A CA 1
ATOM 758 C C . CYS A 1 93 ? -18.658 2.900 2.813 1.00 87.50 93 CYS A C 1
ATOM 760 O O . CYS A 1 93 ? -18.865 2.800 4.020 1.00 87.50 93 CYS A O 1
ATOM 762 N N . GLY A 1 94 ? -18.989 3.998 2.136 1.00 85.19 94 GLY A N 1
ATOM 763 C CA . GLY A 1 94 ? -19.634 5.157 2.749 1.00 85.19 94 GLY A CA 1
ATOM 764 C C . GLY A 1 94 ? -19.593 6.378 1.838 1.00 85.19 94 GLY A C 1
ATOM 765 O O . GLY A 1 94 ? -18.777 6.448 0.917 1.00 85.19 94 GLY A O 1
ATOM 766 N N . VAL A 1 95 ? -20.464 7.353 2.098 1.00 83.31 95 VAL A N 1
ATOM 767 C CA . VAL A 1 95 ? -20.483 8.627 1.361 1.00 83.31 95 VAL A CA 1
ATOM 768 C C . VAL A 1 95 ? -19.199 9.436 1.596 1.00 83.31 95 VAL A C 1
ATOM 770 O O . VAL A 1 95 ? -18.424 9.170 2.520 1.00 83.31 95 VAL A O 1
ATOM 773 N N . ASN A 1 96 ? -18.940 10.438 0.759 1.00 78.50 96 ASN A N 1
ATOM 774 C CA . ASN A 1 96 ? -17.819 11.351 0.988 1.00 78.50 96 ASN A CA 1
ATOM 775 C C . ASN A 1 96 ? -18.008 12.103 2.311 1.00 78.50 96 ASN A C 1
ATOM 777 O O . ASN A 1 96 ? -19.115 12.510 2.653 1.00 78.50 96 ASN A O 1
ATOM 781 N N . GLY A 1 97 ? -16.926 12.233 3.081 1.00 78.38 97 GLY A N 1
ATOM 782 C CA . GLY A 1 97 ? -16.973 12.824 4.421 1.00 78.38 97 GLY A CA 1
ATOM 783 C C . GLY A 1 97 ? -17.461 11.888 5.535 1.00 78.38 97 GLY A C 1
ATOM 784 O O . GLY A 1 97 ? -17.481 12.307 6.686 1.00 78.38 97 GLY A O 1
ATOM 785 N N . SER A 1 98 ? -17.778 10.614 5.257 1.00 82.44 98 SER A N 1
ATOM 786 C CA . SER A 1 98 ? -18.187 9.651 6.299 1.00 82.44 98 SER A CA 1
ATOM 787 C C . SER A 1 98 ? -17.051 9.192 7.225 1.00 82.44 98 SER A C 1
ATOM 789 O O . SER A 1 98 ? -17.284 8.408 8.139 1.00 82.44 98 SER A O 1
ATOM 791 N N . GLY A 1 99 ? -15.812 9.627 6.972 1.00 85.56 99 GLY A N 1
ATOM 792 C CA . GLY A 1 99 ? -14.654 9.277 7.795 1.00 85.56 99 GLY A CA 1
ATOM 793 C C . GLY A 1 99 ? -13.861 8.050 7.351 1.00 85.56 99 GLY A C 1
ATOM 794 O O . GLY A 1 99 ? -13.066 7.559 8.144 1.00 85.56 99 GLY A O 1
ATOM 795 N N . LYS A 1 100 ? -14.021 7.568 6.108 1.00 88.44 100 LYS A N 1
ATOM 796 C CA . LYS A 1 100 ? -13.284 6.402 5.568 1.00 88.44 100 LYS A CA 1
ATOM 797 C C . LYS A 1 100 ? -11.763 6.550 5.710 1.00 88.44 100 LYS A C 1
ATOM 799 O O . LYS A 1 100 ? -11.127 5.751 6.390 1.00 88.44 100 LYS A O 1
ATOM 804 N N . THR A 1 101 ? -11.201 7.633 5.174 1.00 86.56 101 THR A N 1
ATOM 805 C CA . THR A 1 101 ? -9.773 7.962 5.305 1.00 86.56 101 THR A CA 1
ATOM 806 C C . THR A 1 101 ? -9.348 8.129 6.767 1.00 86.56 101 THR A C 1
ATOM 808 O O . THR A 1 101 ? -8.242 7.749 7.142 1.00 86.56 101 THR A O 1
ATOM 811 N N . THR A 1 102 ? -10.217 8.668 7.628 1.00 88.88 102 THR A N 1
ATOM 812 C CA . THR A 1 102 ? -9.936 8.786 9.068 1.00 88.88 102 THR A CA 1
ATOM 813 C C . THR A 1 102 ? -9.847 7.410 9.725 1.00 88.88 102 THR A C 1
ATOM 815 O O . THR A 1 102 ? -8.907 7.154 10.470 1.00 88.88 102 THR A O 1
ATOM 818 N N . LEU A 1 103 ? -10.767 6.498 9.401 1.00 89.81 103 LEU A N 1
ATOM 819 C CA . LEU A 1 103 ? -10.725 5.114 9.861 1.00 89.81 103 LEU A CA 1
ATOM 820 C C . LEU A 1 103 ? -9.449 4.415 9.373 1.00 89.81 103 LEU A C 1
ATOM 822 O O . LEU A 1 103 ? -8.756 3.808 10.180 1.00 89.81 103 LEU A O 1
ATOM 826 N N . ILE A 1 104 ? -9.077 4.577 8.099 1.00 90.56 104 ILE A N 1
ATOM 827 C CA . ILE A 1 104 ? -7.815 4.058 7.547 1.00 90.56 104 ILE A CA 1
ATOM 828 C C . ILE A 1 104 ? -6.605 4.582 8.333 1.00 90.56 104 ILE A C 1
ATOM 830 O O . ILE A 1 104 ? -5.736 3.804 8.723 1.00 90.56 104 ILE A O 1
ATOM 834 N N . LYS A 1 105 ? -6.552 5.884 8.634 1.00 88.12 105 LYS A N 1
ATOM 835 C CA . LYS A 1 105 ? -5.467 6.467 9.440 1.00 88.12 105 LYS A CA 1
ATOM 836 C C . LYS A 1 105 ? -5.411 5.882 10.854 1.00 88.12 105 LYS A C 1
ATOM 838 O O . LYS A 1 105 ? -4.312 5.671 11.360 1.00 88.12 105 LYS A O 1
ATOM 843 N N . ILE A 1 106 ? -6.552 5.580 11.478 1.00 90.44 106 ILE A N 1
ATOM 844 C CA . ILE A 1 106 ? -6.585 4.868 12.768 1.00 90.44 106 ILE A CA 1
ATOM 845 C C . ILE A 1 106 ? -6.049 3.444 12.611 1.00 90.44 106 ILE A C 1
ATOM 847 O O . ILE A 1 106 ? -5.207 3.029 13.396 1.00 90.44 106 ILE A O 1
ATOM 851 N N . ILE A 1 107 ? -6.484 2.703 11.588 1.00 90.44 107 ILE A N 1
ATOM 852 C CA . ILE A 1 107 ? -6.030 1.327 11.309 1.00 90.44 107 ILE A CA 1
ATOM 853 C C . ILE A 1 107 ? -4.512 1.275 11.140 1.00 90.44 107 ILE A C 1
ATOM 855 O O . ILE A 1 107 ? -3.843 0.386 11.661 1.00 90.44 107 ILE A O 1
ATOM 859 N N . LEU A 1 108 ? -3.965 2.270 10.449 1.00 89.38 108 LEU A N 1
ATOM 860 C CA . LEU A 1 108 ? -2.534 2.452 10.250 1.00 89.38 108 LEU A CA 1
ATOM 861 C C . LEU A 1 108 ? -1.798 2.920 11.523 1.00 89.38 108 LEU A C 1
ATOM 863 O O . LEU A 1 108 ? -0.578 3.053 11.505 1.00 89.38 108 LEU A O 1
ATOM 867 N N . ASN A 1 109 ? -2.497 3.169 12.633 1.00 89.62 109 ASN A N 1
ATOM 868 C CA . ASN A 1 109 ? -1.954 3.772 13.853 1.00 89.62 109 ASN A CA 1
ATOM 869 C C . ASN A 1 109 ? -1.269 5.132 13.594 1.00 89.62 109 ASN A C 1
ATOM 871 O O . ASN A 1 109 ? -0.277 5.489 14.230 1.00 89.62 109 ASN A O 1
ATOM 875 N N . LEU A 1 110 ? -1.774 5.883 12.610 1.00 85.88 110 LEU A N 1
ATOM 876 C CA . LEU A 1 110 ? -1.296 7.223 12.270 1.00 85.88 110 LEU A CA 1
ATOM 877 C C . LEU A 1 110 ? -1.972 8.299 13.116 1.00 85.88 110 LEU A C 1
ATOM 879 O O . LEU A 1 110 ? -1.404 9.370 13.280 1.00 85.88 110 LEU A O 1
ATOM 883 N N . ILE A 1 111 ? -3.171 8.042 13.635 1.00 87.88 111 ILE A N 1
ATOM 884 C CA . ILE A 1 111 ? -3.899 8.968 14.505 1.00 87.88 111 ILE A CA 1
ATOM 885 C C . ILE A 1 111 ? -4.511 8.204 15.678 1.00 87.88 111 ILE A C 1
ATOM 887 O O . ILE A 1 111 ? -4.812 7.015 15.562 1.00 87.88 111 ILE A O 1
ATOM 891 N N . ASP A 1 112 ? -4.687 8.897 16.799 1.00 86.38 112 ASP A N 1
ATOM 892 C CA . ASP A 1 112 ? -5.269 8.325 18.010 1.00 86.38 112 ASP A CA 1
ATOM 893 C C . ASP A 1 112 ? -6.780 8.117 17.916 1.00 86.38 112 ASP A C 1
ATOM 895 O O . ASP A 1 112 ? -7.503 8.839 17.224 1.00 86.38 112 ASP A O 1
ATOM 899 N N . VAL A 1 113 ? -7.251 7.131 18.674 1.00 88.88 113 VAL A N 1
ATOM 900 C CA . VAL A 1 113 ? -8.672 6.916 18.950 1.00 88.88 113 VAL A CA 1
ATOM 901 C C . VAL A 1 113 ? -9.125 7.816 20.101 1.00 88.88 113 VAL A C 1
ATOM 903 O O . VAL A 1 113 ? -8.322 8.172 20.962 1.00 88.88 113 VAL A O 1
ATOM 906 N N . PHE A 1 114 ? -10.411 8.180 20.141 1.00 89.19 114 PHE A N 1
ATOM 907 C CA . PHE A 1 114 ? -10.970 8.886 21.301 1.00 89.19 114 PHE A CA 1
ATOM 908 C C . PHE A 1 114 ? -11.235 7.916 22.457 1.00 89.19 114 PHE A C 1
ATOM 910 O O . PHE A 1 114 ? -10.861 8.166 23.597 1.00 89.19 114 PHE A O 1
ATOM 917 N N . GLU A 1 115 ? -11.882 6.797 22.134 1.00 92.12 115 GLU A N 1
ATOM 918 C CA . GLU A 1 115 ? -12.212 5.697 23.041 1.00 92.12 115 GLU A CA 1
ATOM 919 C C . GLU A 1 115 ? -11.968 4.370 22.321 1.00 92.12 115 GLU A C 1
ATOM 921 O O . GLU A 1 115 ? -11.935 4.330 21.087 1.00 92.12 115 GLU A O 1
ATOM 926 N N . GLY A 1 116 ? -11.854 3.292 23.096 1.00 92.19 116 GLY A N 1
ATOM 927 C CA . GLY A 1 116 ? -11.607 1.943 22.598 1.00 92.19 116 GLY A CA 1
ATOM 928 C C . GLY A 1 116 ? -10.123 1.606 22.499 1.00 92.19 116 GLY A C 1
ATOM 929 O O . GLY A 1 116 ? -9.259 2.337 22.978 1.00 92.19 116 GLY A O 1
ATOM 930 N N . GLU A 1 117 ? -9.835 0.461 21.891 1.00 91.62 117 GLU A N 1
ATOM 931 C CA . GLU A 1 117 ? -8.484 -0.094 21.809 1.00 91.62 117 GLU A CA 1
ATOM 932 C C . GLU A 1 117 ? -8.122 -0.397 20.353 1.00 91.62 117 GLU A C 1
ATOM 934 O O . GLU A 1 117 ? -8.894 -1.028 19.624 1.00 91.62 117 GLU A O 1
ATOM 939 N N . LEU A 1 118 ? -6.922 0.025 19.948 1.00 92.12 118 LEU A N 1
ATOM 940 C CA . LEU A 1 118 ? -6.266 -0.405 18.718 1.00 92.12 118 LEU A CA 1
ATOM 941 C C . LEU A 1 118 ? -5.134 -1.364 19.090 1.00 92.12 118 LEU A C 1
ATOM 943 O O . LEU A 1 118 ? -4.155 -0.977 19.726 1.00 92.12 118 LEU A O 1
ATOM 947 N N . TYR A 1 119 ? -5.259 -2.612 18.660 1.00 92.12 119 TYR A N 1
ATOM 948 C CA . TYR A 1 119 ? -4.172 -3.579 18.677 1.00 92.12 119 TYR A CA 1
ATOM 949 C C . TYR A 1 119 ? -3.520 -3.627 17.295 1.00 92.12 119 TYR A C 1
ATOM 951 O O . TYR A 1 119 ? -4.205 -3.791 16.285 1.00 92.12 119 TYR A O 1
ATOM 959 N N . PHE A 1 120 ? -2.193 -3.517 17.265 1.00 89.81 120 PHE A N 1
ATOM 960 C CA . PHE A 1 120 ? -1.389 -3.572 16.050 1.00 89.81 120 PHE A CA 1
ATOM 961 C C . PHE A 1 120 ? -0.238 -4.558 16.261 1.00 89.81 120 PHE A C 1
ATOM 963 O O . PHE A 1 120 ? 0.605 -4.370 17.137 1.00 89.81 120 PHE A O 1
ATOM 970 N N . SER A 1 121 ? -0.212 -5.631 15.477 1.00 89.88 121 SER A N 1
ATOM 971 C CA . SER A 1 121 ? 0.785 -6.691 15.600 1.00 89.88 121 SER A CA 1
ATOM 972 C C . SER A 1 121 ? 2.135 -6.264 15.027 1.00 89.88 121 SER A C 1
ATOM 974 O O . SER A 1 121 ? 2.208 -5.704 13.936 1.00 89.88 121 SER A O 1
ATOM 976 N N . ASN A 1 122 ? 3.233 -6.648 15.684 1.00 86.69 122 ASN A N 1
ATOM 977 C CA . ASN A 1 122 ? 4.593 -6.467 15.151 1.00 86.69 122 ASN A CA 1
ATOM 978 C C . ASN A 1 122 ? 4.858 -7.293 13.879 1.00 86.69 122 ASN A C 1
ATOM 980 O O . ASN A 1 122 ? 5.870 -7.096 13.214 1.00 86.69 122 ASN A O 1
ATOM 984 N N . LYS A 1 123 ? 3.971 -8.242 13.551 1.00 87.69 123 LYS A N 1
ATOM 985 C CA . LYS A 1 123 ? 4.023 -9.009 12.302 1.00 87.69 123 LYS A CA 1
ATOM 986 C C . LYS A 1 123 ? 3.391 -8.258 11.130 1.00 87.69 123 LYS A C 1
ATOM 988 O O . LYS A 1 123 ? 3.581 -8.686 9.996 1.00 87.69 123 LYS A O 1
ATOM 993 N N . ALA A 1 124 ? 2.610 -7.204 11.372 1.00 87.62 124 ALA A N 1
ATOM 994 C CA . ALA A 1 124 ? 1.963 -6.449 10.308 1.00 87.62 124 ALA A CA 1
ATOM 995 C C . ALA A 1 124 ? 3.013 -5.652 9.518 1.00 87.62 124 ALA A C 1
ATOM 997 O O . ALA A 1 124 ? 3.797 -4.902 10.091 1.00 87.62 124 ALA A O 1
ATOM 998 N N . ASN A 1 125 ? 3.015 -5.829 8.199 1.00 87.62 125 ASN A N 1
ATOM 999 C CA . ASN A 1 125 ? 3.849 -5.102 7.252 1.00 87.62 125 ASN A CA 1
ATOM 1000 C C . ASN A 1 125 ? 2.926 -4.560 6.163 1.00 87.62 125 ASN A C 1
ATOM 1002 O O . ASN A 1 125 ? 2.472 -5.314 5.297 1.00 87.62 125 ASN A O 1
ATOM 1006 N N . ILE A 1 126 ? 2.590 -3.277 6.255 1.00 89.06 126 ILE A N 1
ATOM 1007 C CA . ILE A 1 126 ? 1.472 -2.699 5.510 1.00 89.06 126 ILE A CA 1
ATOM 1008 C C . ILE A 1 126 ? 1.995 -1.891 4.331 1.00 89.06 126 ILE A C 1
ATOM 1010 O O . ILE A 1 126 ? 2.806 -0.995 4.519 1.00 89.06 126 ILE A O 1
ATOM 1014 N N . GLY A 1 127 ? 1.499 -2.156 3.127 1.00 88.88 127 GLY A N 1
ATOM 1015 C CA . GLY A 1 127 ? 1.621 -1.249 1.992 1.00 88.88 127 GLY A CA 1
ATOM 1016 C C . GLY A 1 127 ? 0.441 -0.287 1.981 1.00 88.88 127 GLY A C 1
ATOM 1017 O O . GLY A 1 127 ? -0.702 -0.737 1.988 1.00 88.88 127 GLY A O 1
ATOM 1018 N N . TYR A 1 128 ? 0.694 1.020 1.963 1.00 87.94 128 TYR A N 1
ATOM 1019 C CA . TYR A 1 128 ? -0.362 2.027 1.864 1.00 87.94 128 TYR A CA 1
ATOM 1020 C C . TYR A 1 128 ? -0.327 2.729 0.503 1.00 87.94 128 TYR A C 1
ATOM 1022 O O . TYR A 1 128 ? 0.640 3.423 0.173 1.00 87.94 128 TYR A O 1
ATOM 1030 N N . TYR A 1 129 ? -1.393 2.548 -0.277 1.00 83.81 129 TYR A N 1
ATOM 1031 C CA . TYR A 1 129 ? -1.608 3.205 -1.562 1.00 83.81 129 TYR A CA 1
ATOM 1032 C C . TYR A 1 129 ? -2.667 4.294 -1.389 1.00 83.81 129 TYR A C 1
ATOM 1034 O O . TYR A 1 129 ? -3.852 4.008 -1.226 1.00 83.81 129 TYR A O 1
ATOM 1042 N N . SER A 1 130 ? -2.229 5.549 -1.390 1.00 79.38 130 SER A N 1
ATOM 1043 C CA . SER A 1 130 ? -3.117 6.708 -1.316 1.00 79.38 130 SER A CA 1
ATOM 1044 C C . SER A 1 130 ? -3.447 7.253 -2.706 1.00 79.38 130 SER A C 1
ATOM 1046 O O . SER A 1 130 ? -2.770 6.956 -3.690 1.00 79.38 130 SER A O 1
ATOM 1048 N N . GLN A 1 131 ? -4.429 8.148 -2.769 1.00 71.38 131 GLN A N 1
ATOM 1049 C CA . GLN A 1 131 ? -4.776 8.891 -3.982 1.00 71.38 131 GLN A CA 1
ATOM 1050 C C . GLN A 1 131 ? -3.577 9.608 -4.644 1.00 71.38 131 GLN A C 1
ATOM 1052 O O . GLN A 1 131 ? -3.512 9.689 -5.865 1.00 71.38 131 GLN A O 1
ATOM 1057 N N . TYR A 1 132 ? -2.612 10.098 -3.860 1.00 73.12 132 TYR A N 1
ATOM 1058 C CA . TYR A 1 132 ? -1.429 10.826 -4.355 1.00 73.12 132 TYR A CA 1
ATOM 1059 C C . TYR A 1 132 ? -0.219 9.912 -4.588 1.00 73.12 132 TYR A C 1
ATOM 1061 O O . TYR A 1 132 ? 0.901 10.378 -4.773 1.00 73.12 132 TYR A O 1
ATOM 1069 N N . HIS A 1 133 ? -0.397 8.590 -4.533 1.00 73.31 133 HIS A N 1
ATOM 1070 C CA . HIS A 1 133 ? 0.735 7.668 -4.573 1.00 73.31 133 HIS A CA 1
ATOM 1071 C C . HIS A 1 133 ? 1.476 7.707 -5.917 1.00 73.31 133 HIS A C 1
ATOM 1073 O O . HIS A 1 133 ? 2.690 7.530 -5.955 1.00 73.31 133 HIS A O 1
ATOM 1079 N N . VAL A 1 134 ? 0.782 8.007 -7.016 1.00 75.00 134 VAL A N 1
ATOM 1080 C CA . VAL A 1 134 ? 1.419 8.218 -8.327 1.00 75.00 134 VAL A CA 1
ATOM 1081 C C . VAL A 1 134 ? 2.344 9.440 -8.323 1.00 75.00 134 VAL A C 1
ATOM 1083 O O . VAL A 1 134 ? 3.397 9.397 -8.955 1.00 75.00 134 VAL A O 1
ATOM 1086 N N . ASP A 1 135 ? 2.024 10.479 -7.552 1.00 74.94 135 ASP A N 1
ATOM 1087 C CA . ASP A 1 135 ? 2.849 11.689 -7.435 1.00 74.94 135 ASP A CA 1
ATOM 1088 C C . ASP A 1 135 ? 4.156 11.426 -6.665 1.00 74.94 135 ASP A C 1
ATOM 1090 O O . ASP 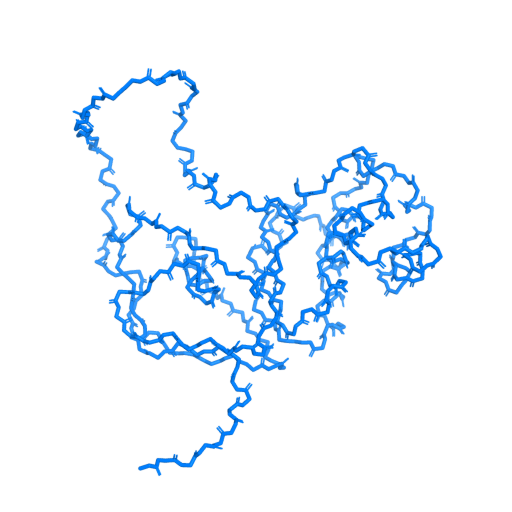A 1 135 ? 5.069 12.250 -6.665 1.00 74.94 135 ASP A O 1
ATOM 1094 N N . THR A 1 136 ? 4.282 10.254 -6.027 1.00 78.69 136 THR A N 1
ATOM 1095 C CA . THR A 1 136 ? 5.536 9.821 -5.390 1.00 78.69 136 THR A CA 1
ATOM 1096 C C . THR A 1 136 ? 6.592 9.387 -6.413 1.00 78.69 136 THR A C 1
ATOM 1098 O O . THR A 1 136 ? 7.776 9.303 -6.079 1.00 78.69 136 THR A O 1
ATOM 1101 N N . LEU A 1 137 ? 6.185 9.118 -7.658 1.00 85.62 137 LEU A N 1
ATOM 1102 C CA . LEU A 1 137 ? 7.085 8.722 -8.731 1.00 85.62 137 LEU A CA 1
ATOM 1103 C C . LEU A 1 137 ? 7.893 9.925 -9.233 1.00 85.62 137 LEU A C 1
ATOM 1105 O O . LEU A 1 137 ? 7.335 10.971 -9.565 1.00 85.62 137 LEU A O 1
ATOM 1109 N N . ASN A 1 138 ? 9.213 9.771 -9.349 1.00 90.50 138 ASN A N 1
ATOM 1110 C CA . ASN A 1 138 ? 10.067 10.815 -9.899 1.00 90.50 138 ASN A CA 1
ATOM 1111 C C . ASN A 1 138 ? 9.897 10.860 -11.428 1.00 90.50 138 ASN A C 1
ATOM 1113 O O . ASN A 1 138 ? 10.251 9.888 -12.095 1.00 90.50 138 ASN A O 1
ATOM 1117 N N . PRO A 1 139 ? 9.418 11.974 -12.013 1.00 91.50 139 PRO A N 1
ATOM 1118 C CA . PRO A 1 139 ? 9.132 12.049 -13.444 1.00 91.50 139 PRO A CA 1
ATOM 1119 C C . PRO A 1 139 ? 10.364 11.809 -14.324 1.00 91.50 139 PRO A C 1
ATOM 1121 O O . PRO A 1 139 ? 10.211 11.335 -15.446 1.00 91.50 139 PRO A O 1
ATOM 1124 N N . ILE A 1 140 ? 11.565 12.129 -13.831 1.00 95.44 140 ILE A N 1
ATOM 1125 C CA . ILE A 1 140 ? 12.826 12.016 -14.577 1.00 95.44 140 ILE A CA 1
ATOM 1126 C C . ILE A 1 140 ? 13.328 10.570 -14.610 1.00 95.44 140 ILE A C 1
ATOM 1128 O O . ILE A 1 140 ? 13.991 10.172 -15.567 1.00 95.44 140 ILE A O 1
ATOM 1132 N N . PHE A 1 141 ? 13.034 9.786 -13.574 1.00 96.56 141 PHE A N 1
ATOM 1133 C CA . PHE A 1 141 ? 13.492 8.405 -13.498 1.00 96.56 141 PHE A CA 1
ATOM 1134 C C . PHE A 1 141 ? 12.754 7.532 -14.501 1.00 96.56 141 PHE A C 1
ATOM 1136 O O . PHE A 1 141 ? 11.606 7.795 -14.846 1.00 96.56 141 PHE A O 1
ATOM 1143 N N . ASN A 1 142 ? 13.405 6.458 -14.931 1.00 96.69 142 ASN A N 1
ATOM 1144 C CA . ASN A 1 142 ? 12.707 5.330 -15.532 1.00 96.69 142 ASN A CA 1
ATOM 1145 C C . ASN A 1 142 ? 12.213 4.349 -14.451 1.00 96.69 142 ASN A C 1
ATOM 1147 O O . ASN A 1 142 ? 12.526 4.484 -13.263 1.00 96.69 142 ASN A O 1
ATOM 1151 N N . SER A 1 143 ? 11.443 3.338 -14.856 1.00 95.12 143 SER A N 1
ATOM 1152 C CA . SER A 1 143 ? 10.820 2.382 -13.924 1.00 95.12 143 SER A CA 1
ATOM 1153 C C . SER A 1 143 ? 11.843 1.643 -13.049 1.00 95.12 143 SER A C 1
ATOM 1155 O O . SER A 1 143 ? 11.603 1.395 -11.866 1.00 95.12 143 SER A O 1
ATOM 1157 N N . ILE A 1 144 ? 13.000 1.304 -13.622 1.00 96.25 144 ILE A N 1
ATOM 1158 C CA . ILE A 1 144 ? 14.073 0.563 -12.946 1.00 96.25 144 ILE A CA 1
ATOM 1159 C C . ILE A 1 144 ? 14.766 1.453 -11.915 1.00 96.25 144 ILE A C 1
ATOM 1161 O O . ILE A 1 144 ? 14.915 1.058 -10.758 1.00 96.25 144 ILE A O 1
ATOM 1165 N N . GLN A 1 145 ? 15.134 2.669 -12.319 1.00 96.00 145 GLN A N 1
ATOM 1166 C CA . GLN A 1 145 ? 15.756 3.670 -11.454 1.00 96.00 145 GLN A CA 1
ATOM 1167 C C . GLN A 1 145 ? 14.855 4.021 -10.276 1.00 96.00 145 GLN A C 1
ATOM 1169 O O . GLN A 1 145 ? 15.335 4.117 -9.151 1.00 96.00 145 GLN A O 1
ATOM 1174 N N . GLN A 1 146 ? 13.548 4.154 -10.511 1.00 94.06 146 GLN A N 1
ATOM 1175 C CA . GLN A 1 146 ? 12.588 4.396 -9.444 1.00 94.06 146 GLN A CA 1
ATOM 1176 C C . GLN A 1 146 ? 12.595 3.255 -8.418 1.00 94.06 146 GLN A C 1
ATOM 1178 O O . GLN A 1 146 ? 12.753 3.510 -7.226 1.00 94.06 146 GLN A O 1
ATOM 1183 N N . LEU A 1 147 ? 12.512 1.994 -8.859 1.00 92.06 147 LEU A N 1
ATOM 1184 C CA . LEU A 1 147 ? 12.568 0.844 -7.950 1.00 92.06 147 LEU A CA 1
ATOM 1185 C C . LEU A 1 147 ? 13.875 0.806 -7.147 1.00 92.06 147 LEU A C 1
ATOM 1187 O O . LEU A 1 147 ? 13.863 0.575 -5.937 1.00 92.06 147 LEU A O 1
ATOM 1191 N N . GLN A 1 148 ? 15.002 1.044 -7.817 1.00 93.88 148 GLN A N 1
ATOM 1192 C CA . GLN A 1 148 ? 16.320 1.097 -7.189 1.00 93.88 148 GLN A CA 1
ATOM 1193 C C . GLN A 1 148 ? 16.431 2.244 -6.187 1.00 93.88 148 GLN A C 1
ATOM 1195 O O . GLN A 1 148 ? 17.032 2.065 -5.134 1.00 93.88 148 GLN A O 1
ATOM 1200 N N . TYR A 1 149 ? 15.836 3.399 -6.478 1.00 91.44 149 TYR A N 1
ATOM 1201 C CA . TYR A 1 149 ? 15.816 4.547 -5.581 1.00 91.44 149 TYR A CA 1
ATOM 1202 C C . TYR A 1 149 ? 15.015 4.253 -4.306 1.00 91.44 149 TYR A C 1
ATOM 1204 O O . TYR A 1 149 ? 15.555 4.376 -3.204 1.00 91.44 149 TYR A O 1
ATOM 1212 N N . ASN A 1 150 ? 13.774 3.772 -4.451 1.00 86.94 150 ASN A N 1
ATOM 1213 C CA . ASN A 1 150 ? 12.905 3.389 -3.330 1.00 86.94 150 ASN A CA 1
ATOM 1214 C C . ASN A 1 150 ? 13.523 2.295 -2.440 1.00 86.94 150 ASN A C 1
ATOM 1216 O O . ASN A 1 150 ? 13.256 2.207 -1.242 1.00 86.94 150 ASN A O 1
ATOM 1220 N N . TYR A 1 151 ? 14.372 1.444 -3.018 1.00 87.88 151 TYR A N 1
ATOM 1221 C CA . TYR A 1 151 ? 14.984 0.311 -2.329 1.00 87.88 151 TYR A CA 1
ATOM 1222 C C . TYR A 1 151 ? 16.505 0.299 -2.457 1.00 87.88 151 TYR A C 1
ATOM 1224 O O . TYR A 1 151 ? 17.114 -0.760 -2.621 1.00 87.88 151 TYR A O 1
ATOM 1232 N N . SER A 1 152 ? 17.119 1.474 -2.322 1.00 87.25 152 SER A N 1
ATOM 1233 C CA . SER A 1 152 ? 18.568 1.679 -2.466 1.00 87.25 152 SER A CA 1
ATOM 1234 C C . SER A 1 152 ? 19.405 0.769 -1.561 1.00 87.25 152 SER A C 1
ATOM 1236 O O . SER A 1 152 ? 20.454 0.282 -1.969 1.00 87.25 152 SER A O 1
ATOM 1238 N N . SER A 1 153 ? 18.897 0.429 -0.374 1.00 86.44 153 SER A N 1
ATOM 1239 C CA . SER A 1 153 ? 19.534 -0.513 0.558 1.00 86.44 153 SER A CA 1
ATOM 1240 C C . SER A 1 153 ? 19.620 -1.961 0.056 1.00 86.44 153 SER A C 1
ATOM 1242 O O . SER A 1 153 ? 20.408 -2.739 0.590 1.00 86.44 153 SER A O 1
ATOM 1244 N N . LYS A 1 154 ? 18.828 -2.348 -0.953 1.00 85.75 154 LYS A N 1
ATOM 1245 C CA . LYS A 1 154 ? 18.782 -3.718 -1.489 1.00 85.75 154 LYS A CA 1
ATOM 1246 C C . LYS A 1 154 ? 19.734 -3.965 -2.665 1.00 85.75 154 LYS A C 1
ATOM 1248 O O . LYS A 1 154 ? 19.856 -5.116 -3.067 1.00 85.75 154 LYS A O 1
ATOM 1253 N N . ASN A 1 155 ? 20.401 -2.938 -3.210 1.00 89.94 155 ASN A N 1
ATOM 1254 C CA . ASN A 1 155 ? 21.303 -3.058 -4.370 1.00 89.94 155 ASN A CA 1
ATOM 1255 C C . ASN A 1 155 ? 20.689 -3.856 -5.544 1.00 89.94 155 ASN A C 1
ATOM 1257 O O . ASN A 1 155 ? 21.312 -4.767 -6.092 1.00 89.94 155 ASN A O 1
ATOM 1261 N N . ILE A 1 156 ? 19.445 -3.526 -5.908 1.00 93.25 156 ILE A N 1
ATOM 1262 C CA . ILE A 1 156 ? 18.670 -4.240 -6.934 1.00 93.25 156 ILE A CA 1
ATOM 1263 C C . ILE A 1 156 ? 19.361 -4.109 -8.293 1.00 93.25 156 ILE A C 1
ATOM 1265 O O . ILE A 1 156 ? 19.546 -3.000 -8.802 1.00 93.25 156 ILE A O 1
ATOM 1269 N N . LYS A 1 157 ? 19.709 -5.241 -8.909 1.00 96.00 157 LYS A N 1
ATOM 1270 C CA . LYS A 1 157 ? 20.290 -5.261 -10.257 1.00 96.00 157 LYS A CA 1
ATOM 1271 C C . LYS A 1 157 ? 19.218 -5.023 -11.317 1.00 96.00 157 LYS A C 1
ATOM 1273 O O . LYS A 1 157 ? 18.062 -5.400 -11.141 1.00 96.00 157 LYS A O 1
ATOM 1278 N N . GLU A 1 158 ? 19.621 -4.464 -12.451 1.00 95.06 158 GLU A N 1
ATOM 1279 C CA . GLU A 1 158 ? 18.721 -4.185 -13.574 1.00 95.06 158 GLU A CA 1
ATOM 1280 C C . GLU A 1 158 ? 17.953 -5.437 -14.040 1.00 95.06 158 GLU A C 1
ATOM 1282 O O . GLU A 1 158 ? 16.729 -5.418 -14.139 1.00 95.06 158 GLU A O 1
ATOM 1287 N N . GLU A 1 159 ? 18.649 -6.564 -14.217 1.00 94.94 159 GLU A N 1
ATOM 1288 C CA . GLU A 1 159 ? 18.047 -7.847 -14.616 1.00 94.94 159 GLU A CA 1
ATOM 1289 C C . GLU A 1 159 ? 16.970 -8.338 -13.631 1.00 94.94 159 GLU A C 1
ATOM 1291 O O . GLU A 1 159 ? 15.949 -8.906 -14.032 1.00 94.94 159 GLU A O 1
ATOM 1296 N N . GLU A 1 160 ? 17.178 -8.105 -12.331 1.00 93.75 160 GLU A N 1
ATOM 1297 C CA . GLU A 1 160 ? 16.223 -8.459 -11.281 1.00 93.75 160 GLU A CA 1
ATOM 1298 C C . GLU A 1 160 ? 14.979 -7.569 -11.352 1.00 93.75 160 GLU A C 1
ATOM 1300 O O . GLU A 1 160 ? 13.858 -8.083 -11.306 1.00 93.75 160 GLU A O 1
ATOM 1305 N N . ALA A 1 161 ? 15.170 -6.259 -11.531 1.00 94.12 161 ALA A N 1
ATOM 1306 C CA . ALA A 1 161 ? 14.083 -5.299 -11.693 1.00 94.12 161 ALA A CA 1
ATOM 1307 C C . ALA A 1 161 ? 13.232 -5.610 -12.936 1.00 94.12 161 ALA A C 1
ATOM 1309 O O . ALA A 1 161 ? 12.006 -5.647 -12.846 1.00 94.12 161 ALA A O 1
ATOM 1310 N N . ILE A 1 162 ? 13.858 -5.921 -14.075 1.00 93.94 162 ILE A N 1
ATOM 1311 C CA . ILE A 1 162 ? 13.152 -6.307 -15.307 1.00 93.94 162 ILE A CA 1
ATOM 1312 C C . ILE A 1 162 ? 12.339 -7.582 -15.079 1.00 93.94 162 ILE A C 1
ATOM 1314 O O . ILE A 1 162 ? 11.144 -7.630 -15.374 1.00 93.94 162 ILE A O 1
ATOM 1318 N N . LYS A 1 163 ? 12.956 -8.620 -14.499 1.00 91.25 163 LYS A N 1
ATOM 1319 C CA . LYS A 1 163 ? 12.260 -9.875 -14.184 1.00 91.25 163 LYS A CA 1
ATOM 1320 C C . LYS A 1 163 ? 11.093 -9.649 -13.225 1.00 91.25 163 LYS A C 1
ATOM 1322 O O . LYS A 1 163 ? 10.079 -10.335 -13.338 1.00 91.25 163 LYS A O 1
ATOM 1327 N N . TYR A 1 164 ? 11.236 -8.726 -12.277 1.00 89.75 164 TYR A N 1
ATOM 1328 C CA . TYR A 1 164 ? 10.172 -8.334 -11.365 1.00 89.75 164 TYR A CA 1
ATOM 1329 C C . TYR A 1 164 ? 9.019 -7.658 -12.110 1.00 89.75 164 TYR A C 1
ATOM 1331 O O . TYR A 1 164 ? 7.897 -8.157 -12.059 1.00 89.75 164 TYR A O 1
ATOM 1339 N N . PHE A 1 165 ? 9.286 -6.589 -12.860 1.00 90.00 165 PHE A N 1
ATOM 1340 C CA . PHE A 1 165 ? 8.253 -5.834 -13.568 1.00 90.00 165 PHE A CA 1
ATOM 1341 C C . PHE A 1 165 ? 7.547 -6.638 -14.666 1.00 90.00 165 PHE A C 1
ATOM 1343 O O . PHE A 1 165 ? 6.341 -6.480 -14.862 1.00 90.00 165 PHE A O 1
ATOM 1350 N N . ASN A 1 166 ? 8.238 -7.588 -15.297 1.00 86.44 166 ASN A N 1
ATOM 1351 C CA . ASN A 1 166 ? 7.615 -8.513 -16.241 1.00 86.44 166 ASN A CA 1
ATOM 1352 C C . ASN A 1 166 ? 6.529 -9.385 -15.585 1.00 86.44 166 ASN A C 1
ATOM 1354 O O . ASN A 1 166 ? 5.534 -9.693 -16.234 1.00 86.44 166 ASN A O 1
ATOM 1358 N N . LYS A 1 167 ? 6.647 -9.727 -14.289 1.00 82.50 167 LYS A N 1
ATOM 1359 C CA . LYS A 1 167 ? 5.577 -10.436 -13.550 1.00 82.50 167 LYS A CA 1
ATOM 1360 C C . LYS A 1 167 ? 4.321 -9.581 -13.359 1.00 82.50 167 LYS A C 1
ATOM 1362 O O . LYS A 1 167 ? 3.250 -10.132 -13.137 1.00 82.50 167 LYS A O 1
ATOM 1367 N N . PHE A 1 168 ? 4.454 -8.257 -13.440 1.00 77.00 168 PHE A N 1
ATOM 1368 C CA . PHE A 1 168 ? 3.357 -7.290 -13.356 1.00 77.00 168 PHE A CA 1
ATOM 1369 C C . PHE A 1 168 ? 2.797 -6.914 -14.736 1.00 77.00 168 PHE A C 1
ATOM 1371 O O . PHE A 1 168 ? 1.979 -5.999 -14.835 1.00 77.00 168 PHE A O 1
ATOM 1378 N N . ASN A 1 169 ? 3.211 -7.602 -15.809 1.00 80.44 169 ASN A N 1
ATOM 1379 C CA . ASN A 1 169 ? 2.825 -7.288 -17.187 1.00 80.44 169 ASN A CA 1
ATOM 1380 C C . ASN A 1 169 ? 3.098 -5.812 -17.539 1.00 80.44 169 ASN A C 1
ATOM 1382 O O . ASN A 1 169 ? 2.237 -5.114 -18.093 1.00 80.44 169 ASN A O 1
ATOM 1386 N N . ILE A 1 170 ? 4.281 -5.326 -17.155 1.00 85.25 170 ILE A N 1
ATOM 1387 C CA . ILE A 1 170 ? 4.833 -4.031 -17.559 1.00 85.25 170 ILE A CA 1
ATOM 1388 C C . ILE A 1 170 ? 5.803 -4.309 -18.719 1.00 85.25 170 ILE A C 1
ATOM 1390 O O . ILE A 1 170 ? 6.805 -4.987 -18.498 1.00 85.25 170 ILE A O 1
ATOM 1394 N N . PRO A 1 171 ? 5.505 -3.860 -19.952 1.00 86.50 171 PRO A N 1
ATOM 1395 C CA . PRO A 1 171 ? 6.347 -4.130 -21.116 1.00 86.50 171 PRO A CA 1
ATOM 1396 C C . PRO A 1 171 ? 7.790 -3.634 -20.958 1.00 86.50 171 PRO A C 1
ATOM 1398 O O . PRO A 1 171 ? 8.022 -2.525 -20.484 1.00 86.50 171 PRO A O 1
ATOM 1401 N N . THR A 1 172 ? 8.772 -4.409 -21.425 1.00 89.44 172 THR A N 1
ATOM 1402 C CA . THR A 1 172 ? 10.197 -4.058 -21.284 1.00 89.44 172 THR A CA 1
ATOM 1403 C C . THR A 1 172 ? 10.551 -2.707 -21.907 1.00 89.44 172 THR A C 1
ATOM 1405 O O . THR A 1 172 ? 11.376 -1.984 -21.357 1.00 89.44 172 THR A O 1
ATOM 1408 N N . ASN A 1 173 ? 9.922 -2.328 -23.024 1.00 90.69 173 ASN A N 1
ATOM 1409 C CA . ASN A 1 173 ? 10.192 -1.049 -23.684 1.00 90.69 173 ASN A CA 1
ATOM 1410 C C . ASN A 1 173 ? 9.857 0.151 -22.787 1.00 90.69 173 ASN A C 1
ATOM 1412 O O . ASN A 1 173 ? 10.601 1.122 -22.794 1.00 90.69 173 ASN A O 1
ATOM 1416 N N . ILE A 1 174 ? 8.804 0.068 -21.964 1.00 92.00 174 ILE A N 1
ATOM 1417 C CA . ILE A 1 174 ? 8.427 1.170 -21.068 1.00 92.00 174 ILE A CA 1
ATOM 1418 C C . ILE A 1 174 ? 9.291 1.240 -19.802 1.00 92.00 174 ILE A C 1
ATOM 1420 O O . ILE A 1 174 ? 9.263 2.244 -19.096 1.00 92.00 174 ILE A O 1
ATOM 1424 N N . LEU A 1 175 ? 10.075 0.198 -19.498 1.00 94.81 175 LEU A N 1
ATOM 1425 C CA . LEU A 1 175 ? 10.937 0.188 -18.311 1.00 94.81 175 LEU A CA 1
ATOM 1426 C C . LEU A 1 175 ? 12.086 1.192 -18.404 1.00 94.81 175 LEU A C 1
ATOM 1428 O O . LEU A 1 175 ? 12.572 1.644 -17.367 1.00 94.81 175 LEU A O 1
ATOM 1432 N N . TYR A 1 176 ? 12.489 1.526 -19.630 1.00 95.62 176 TYR A N 1
ATOM 1433 C CA . TYR A 1 176 ? 13.581 2.446 -19.936 1.00 95.62 176 TYR A CA 1
ATOM 1434 C C . TYR A 1 176 ? 13.113 3.873 -20.219 1.00 95.62 176 TYR A C 1
ATOM 1436 O O . TYR A 1 176 ? 13.928 4.793 -20.170 1.00 95.62 176 TYR A O 1
ATOM 1444 N N . GLU A 1 177 ? 11.818 4.060 -20.473 1.00 96.56 177 GLU A N 1
ATOM 1445 C CA . GLU A 1 177 ? 11.235 5.378 -20.694 1.00 96.56 177 GLU A CA 1
ATOM 1446 C C . GLU A 1 177 ? 11.198 6.185 -19.389 1.00 96.56 177 GLU A C 1
ATOM 1448 O O . GLU A 1 177 ? 10.930 5.621 -18.319 1.00 96.56 177 GLU A O 1
ATOM 1453 N N . PRO A 1 178 ? 11.419 7.508 -19.451 1.00 96.75 178 PRO A N 1
ATOM 1454 C CA . PRO A 1 178 ? 11.159 8.384 -18.321 1.00 96.75 178 PRO A CA 1
ATOM 1455 C C . PRO A 1 178 ? 9.697 8.295 -17.871 1.00 96.75 178 PRO A C 1
ATOM 1457 O O . PRO A 1 178 ? 8.773 8.284 -18.689 1.00 96.75 178 PRO A O 1
ATOM 1460 N N . ILE A 1 179 ? 9.466 8.314 -16.560 1.00 94.62 179 ILE A N 1
ATOM 1461 C CA . ILE A 1 179 ? 8.136 8.172 -15.964 1.00 94.62 179 ILE A CA 1
ATOM 1462 C C . ILE A 1 179 ? 7.167 9.246 -16.466 1.00 94.62 179 ILE A C 1
ATOM 1464 O O . ILE A 1 179 ? 5.980 8.961 -16.611 1.00 94.62 179 ILE A O 1
ATOM 1468 N N . TYR A 1 180 ? 7.626 10.465 -16.774 1.00 93.00 180 TYR A N 1
ATOM 1469 C CA . TYR A 1 180 ? 6.739 11.515 -17.289 1.00 93.00 180 TYR A CA 1
ATOM 1470 C C . TYR A 1 180 ? 6.048 11.142 -18.613 1.00 93.00 180 TYR A C 1
ATOM 1472 O O . TYR A 1 180 ? 4.941 11.628 -18.847 1.00 93.00 180 TYR A O 1
ATOM 1480 N N . VAL A 1 181 ? 6.657 10.270 -19.429 1.00 94.00 181 VAL A N 1
ATOM 1481 C CA . VAL A 1 181 ? 6.127 9.792 -20.722 1.00 94.00 181 VAL A CA 1
ATOM 1482 C C . VAL A 1 181 ? 5.013 8.758 -20.532 1.00 94.00 181 VAL A C 1
ATOM 1484 O O . VAL A 1 181 ? 4.151 8.607 -21.395 1.00 94.00 181 VAL A O 1
ATOM 1487 N N . LEU A 1 182 ? 5.010 8.054 -19.397 1.00 89.69 182 LEU A N 1
ATOM 1488 C CA . LEU A 1 182 ? 4.052 6.990 -19.123 1.00 89.69 182 LEU A CA 1
ATOM 1489 C C . LEU A 1 182 ? 2.617 7.528 -19.020 1.00 89.69 182 LEU A C 1
ATOM 1491 O O . LEU A 1 182 ? 2.367 8.591 -18.435 1.00 89.69 182 LEU A O 1
ATOM 1495 N N . SER A 1 183 ? 1.661 6.747 -19.529 1.00 85.75 183 SER A N 1
ATOM 1496 C CA . SER A 1 183 ? 0.233 7.013 -19.333 1.00 85.75 183 SER A CA 1
ATOM 1497 C C . SER A 1 183 ? -0.152 6.930 -17.851 1.00 85.75 183 SER A C 1
ATOM 1499 O O . SER A 1 183 ? 0.587 6.372 -17.034 1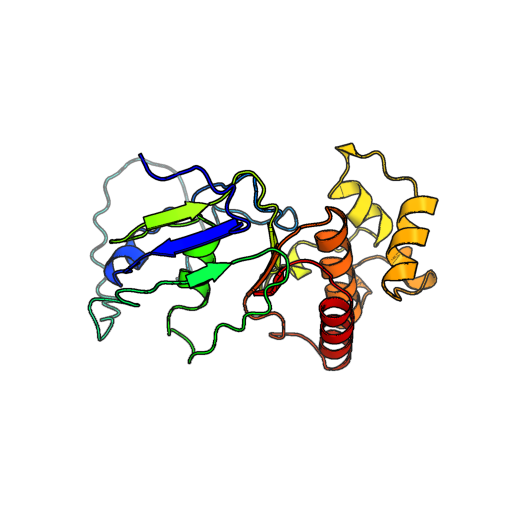.00 85.75 183 SER A O 1
ATOM 1501 N N . GLY A 1 184 ? -1.333 7.447 -17.492 1.00 79.25 184 GLY A N 1
ATOM 1502 C CA . GLY A 1 184 ? -1.872 7.321 -16.132 1.00 79.25 184 GLY A CA 1
ATOM 1503 C C . GLY A 1 184 ? -1.868 5.866 -15.653 1.00 79.25 184 GLY A C 1
ATOM 1504 O O . GLY A 1 184 ? -1.284 5.564 -14.615 1.00 79.25 184 GLY A O 1
ATOM 1505 N N . GLY A 1 185 ? -2.377 4.941 -16.472 1.00 78.12 185 GLY A N 1
ATOM 1506 C CA . GLY A 1 185 ? -2.410 3.519 -16.114 1.00 78.12 185 GLY A CA 1
ATOM 1507 C C . GLY A 1 185 ? -1.070 2.829 -16.029 1.00 78.12 185 GLY A C 1
ATOM 1508 O O . GLY A 1 185 ? -0.879 1.962 -15.172 1.00 78.12 185 GLY A O 1
ATOM 1509 N N . GLN A 1 186 ? -0.107 3.242 -16.847 1.00 85.31 186 GLN A N 1
ATOM 1510 C CA . GLN A 1 186 ? 1.264 2.763 -16.722 1.00 85.31 186 GLN A CA 1
ATOM 1511 C C . GLN A 1 186 ? 1.898 3.249 -15.414 1.00 85.31 186 GLN A C 1
ATOM 1513 O O . GLN A 1 186 ? 2.510 2.443 -14.712 1.00 85.31 186 GLN A O 1
ATOM 1518 N N . LYS A 1 187 ? 1.688 4.517 -15.035 1.00 85.81 187 LYS A N 1
ATOM 1519 C CA . LYS A 1 187 ? 2.159 5.069 -13.756 1.00 85.81 187 LYS A CA 1
ATOM 1520 C C . LYS A 1 187 ? 1.523 4.363 -12.563 1.00 85.81 187 LYS A C 1
ATOM 1522 O O . LYS A 1 187 ? 2.239 3.966 -11.651 1.00 85.81 187 LYS A O 1
ATOM 1527 N N . SER A 1 188 ? 0.212 4.132 -12.574 1.00 80.56 188 SER A N 1
ATOM 1528 C CA . SER A 1 188 ? -0.480 3.433 -11.482 1.00 80.56 188 SER A CA 1
ATOM 1529 C C . SER A 1 188 ? -0.021 1.987 -11.340 1.00 80.56 188 SER A C 1
ATOM 1531 O O . SER A 1 188 ? 0.265 1.534 -10.232 1.00 80.56 188 SER A O 1
ATOM 1533 N N . LYS A 1 189 ? 0.131 1.267 -12.459 1.00 81.94 189 LYS A N 1
ATOM 1534 C CA . LYS A 1 189 ? 0.669 -0.099 -12.460 1.00 81.94 189 LYS A CA 1
ATOM 1535 C C . LYS A 1 189 ? 2.106 -0.133 -11.929 1.00 81.94 189 LYS A C 1
ATOM 1537 O O . LYS A 1 189 ? 2.427 -1.002 -11.121 1.00 81.94 189 LYS A O 1
ATOM 1542 N N . LEU A 1 190 ? 2.949 0.817 -12.340 1.00 87.44 190 LEU A N 1
ATOM 1543 C CA . LEU A 1 190 ? 4.315 0.962 -11.838 1.00 87.44 190 LEU A CA 1
ATOM 1544 C C . LEU A 1 190 ? 4.335 1.247 -10.331 1.00 87.44 190 LEU A C 1
ATOM 1546 O O . LEU A 1 190 ? 5.058 0.579 -9.599 1.00 87.44 190 LEU A O 1
ATOM 1550 N N . ALA A 1 191 ? 3.521 2.189 -9.857 1.00 84.69 191 ALA A N 1
ATOM 1551 C CA . ALA A 1 191 ? 3.466 2.571 -8.451 1.00 84.69 191 ALA A CA 1
ATOM 1552 C C . ALA A 1 191 ? 3.002 1.404 -7.559 1.00 84.69 191 ALA A C 1
ATOM 1554 O O . ALA A 1 191 ? 3.629 1.111 -6.542 1.00 84.69 191 ALA A O 1
ATOM 1555 N N . LEU A 1 192 ? 1.978 0.658 -7.991 1.00 80.69 192 LEU A N 1
ATOM 1556 C CA . LEU A 1 192 ? 1.544 -0.575 -7.326 1.00 80.69 192 LEU A CA 1
ATOM 1557 C C . LEU A 1 192 ? 2.633 -1.651 -7.333 1.00 80.69 192 LEU A C 1
ATOM 1559 O O . LEU A 1 192 ? 2.855 -2.303 -6.313 1.00 80.69 192 LEU A O 1
ATOM 1563 N N . ALA A 1 193 ? 3.323 -1.839 -8.462 1.00 84.69 193 ALA A N 1
ATOM 1564 C CA . ALA A 1 193 ? 4.421 -2.792 -8.555 1.00 84.69 193 ALA A CA 1
ATOM 1565 C C . ALA A 1 193 ? 5.564 -2.408 -7.608 1.00 84.69 193 ALA A C 1
ATOM 1567 O O . ALA A 1 193 ? 6.081 -3.269 -6.905 1.00 84.69 193 ALA A O 1
ATOM 1568 N N . ILE A 1 194 ? 5.939 -1.132 -7.520 1.00 86.62 194 ILE A N 1
ATOM 1569 C CA . ILE A 1 194 ? 6.951 -0.671 -6.563 1.00 86.62 194 ILE A CA 1
ATOM 1570 C C . ILE A 1 194 ? 6.483 -0.957 -5.135 1.00 86.62 194 ILE A C 1
ATOM 1572 O O . ILE A 1 194 ? 7.199 -1.632 -4.405 1.00 86.62 194 ILE A O 1
ATOM 1576 N N . LEU A 1 195 ? 5.264 -0.558 -4.758 1.00 83.62 195 LEU A N 1
ATOM 1577 C CA . LEU A 1 195 ? 4.716 -0.792 -3.417 1.00 83.62 195 LEU A CA 1
ATOM 1578 C C . LEU A 1 195 ? 4.712 -2.282 -3.029 1.00 83.62 195 LEU A C 1
ATOM 1580 O O . LEU A 1 195 ? 5.092 -2.647 -1.913 1.00 83.62 195 LEU A O 1
ATOM 1584 N N . ALA A 1 196 ? 4.336 -3.154 -3.966 1.00 81.50 196 ALA A N 1
ATOM 1585 C CA . ALA A 1 196 ? 4.303 -4.598 -3.764 1.00 81.50 196 ALA A CA 1
ATOM 1586 C C . ALA A 1 196 ? 5.699 -5.227 -3.595 1.00 81.50 196 ALA A C 1
ATOM 1588 O O . ALA A 1 196 ? 5.807 -6.313 -3.028 1.00 81.50 196 ALA A O 1
ATOM 1589 N N . TYR A 1 197 ? 6.780 -4.555 -4.009 1.00 84.00 197 TYR A N 1
ATOM 1590 C CA . TYR A 1 197 ? 8.137 -5.119 -3.991 1.00 84.00 197 TYR A CA 1
ATOM 1591 C C . TYR A 1 197 ? 8.653 -5.411 -2.576 1.00 84.00 197 TYR A C 1
ATOM 1593 O O . TYR A 1 197 ? 9.473 -6.310 -2.359 1.00 84.00 197 TYR A O 1
ATOM 1601 N N . LYS A 1 198 ? 8.170 -4.674 -1.570 1.00 78.31 198 LYS A N 1
ATOM 1602 C CA . LYS A 1 198 ? 8.477 -4.968 -0.163 1.00 78.31 198 LYS A CA 1
ATOM 1603 C C . LYS A 1 198 ? 7.694 -6.158 0.403 1.00 78.31 198 LYS A C 1
ATOM 1605 O O . LYS A 1 198 ? 7.888 -6.471 1.575 1.00 78.31 198 LYS A O 1
ATOM 1610 N N . ASN A 1 199 ? 6.877 -6.830 -0.411 1.00 81.75 199 ASN A N 1
ATOM 1611 C CA . ASN A 1 199 ? 5.999 -7.926 -0.010 1.00 81.75 199 ASN A CA 1
ATOM 1612 C C . ASN A 1 199 ? 5.232 -7.581 1.276 1.00 81.75 199 ASN A C 1
ATOM 1614 O O . ASN A 1 199 ? 5.409 -8.257 2.298 1.00 81.75 199 ASN A O 1
ATOM 1618 N N . PRO A 1 200 ? 4.430 -6.497 1.267 1.00 87.50 200 PRO A N 1
ATOM 1619 C CA . PRO A 1 200 ? 3.520 -6.263 2.371 1.00 87.50 200 PRO A CA 1
ATOM 1620 C C . PRO A 1 200 ? 2.625 -7.493 2.568 1.00 87.50 200 PRO A C 1
ATOM 1622 O O . PRO A 1 200 ? 2.349 -8.240 1.628 1.00 87.50 200 PRO A O 1
ATOM 1625 N N . ASN A 1 201 ? 2.217 -7.742 3.809 1.00 90.12 201 ASN A N 1
ATOM 1626 C CA . ASN A 1 201 ? 1.216 -8.765 4.106 1.00 90.12 201 ASN A CA 1
ATOM 1627 C C . ASN A 1 201 ? -0.195 -8.178 4.168 1.00 90.12 201 ASN A C 1
ATOM 1629 O O . ASN A 1 201 ? -1.156 -8.935 4.090 1.00 90.12 201 ASN A O 1
ATOM 1633 N N . ILE A 1 202 ? -0.319 -6.850 4.231 1.00 91.12 202 ILE A N 1
ATOM 1634 C CA . ILE A 1 202 ? -1.573 -6.107 4.111 1.00 91.12 202 ILE A CA 1
ATOM 1635 C C . ILE A 1 202 ? -1.362 -4.964 3.121 1.00 91.12 202 ILE A C 1
ATOM 1637 O O . ILE A 1 202 ? -0.401 -4.213 3.245 1.00 91.12 202 ILE A O 1
ATOM 1641 N N . LEU A 1 203 ? -2.268 -4.803 2.167 1.00 90.44 203 LEU A N 1
ATOM 1642 C CA . LEU A 1 203 ? -2.353 -3.643 1.295 1.00 90.44 203 LEU A CA 1
ATOM 1643 C C . LEU A 1 203 ? -3.594 -2.835 1.687 1.00 90.44 203 LEU A C 1
ATOM 1645 O O . LEU A 1 203 ? -4.682 -3.394 1.758 1.00 90.44 203 LEU A O 1
ATOM 1649 N N . ILE A 1 204 ? -3.432 -1.544 1.960 1.00 90.88 204 ILE A N 1
ATOM 1650 C CA . ILE A 1 204 ? -4.548 -0.627 2.215 1.00 90.88 204 ILE A CA 1
ATOM 1651 C C . ILE A 1 204 ? -4.604 0.385 1.080 1.00 90.88 204 ILE A C 1
ATOM 1653 O O . ILE A 1 204 ? -3.609 1.062 0.804 1.00 90.88 204 ILE A O 1
ATOM 1657 N N . LEU A 1 205 ? -5.762 0.479 0.440 1.00 88.19 205 LEU A N 1
ATOM 1658 C CA . LEU A 1 205 ? -6.016 1.327 -0.712 1.00 88.19 205 LEU A CA 1
ATOM 1659 C C . LEU A 1 205 ? -7.017 2.427 -0.339 1.00 88.19 205 LEU A C 1
ATOM 1661 O O . LEU A 1 205 ? -8.198 2.155 -0.139 1.00 88.19 205 LEU A O 1
ATOM 1665 N N . ASP A 1 206 ? -6.570 3.680 -0.270 1.00 86.88 206 ASP A N 1
ATOM 1666 C CA . ASP A 1 206 ? -7.476 4.813 -0.047 1.00 86.88 206 ASP A CA 1
ATOM 1667 C C . ASP A 1 206 ? -7.852 5.451 -1.384 1.00 86.88 206 ASP A C 1
ATOM 1669 O O . ASP A 1 206 ? -7.012 6.076 -2.038 1.00 86.88 206 ASP A O 1
ATOM 1673 N N . GLU A 1 207 ? -9.115 5.268 -1.780 1.00 81.44 207 GLU A N 1
ATOM 1674 C CA . GLU A 1 207 ? -9.693 5.807 -3.016 1.00 81.44 207 GLU A CA 1
ATOM 1675 C C . GLU A 1 207 ? -8.846 5.487 -4.276 1.00 81.44 207 GLU A C 1
ATOM 1677 O O . GLU A 1 207 ? -8.508 6.379 -5.060 1.00 81.44 207 GLU A O 1
ATOM 1682 N N . PRO A 1 208 ? -8.480 4.208 -4.510 1.00 74.88 208 PRO A N 1
ATOM 1683 C CA . PRO A 1 208 ? -7.438 3.851 -5.472 1.00 74.88 208 PRO A CA 1
ATOM 1684 C C . PRO A 1 208 ? -7.838 4.054 -6.934 1.00 74.88 208 PRO A C 1
ATOM 1686 O O . PRO A 1 208 ? -6.964 4.054 -7.793 1.00 74.88 208 PRO A O 1
ATOM 1689 N N . SER A 1 209 ? -9.134 4.193 -7.230 1.00 73.25 209 SER A N 1
ATOM 1690 C CA . SER A 1 209 ? -9.650 4.446 -8.579 1.00 73.25 209 SER A CA 1
ATOM 1691 C C . SER A 1 209 ? -9.801 5.928 -8.911 1.00 73.25 209 SER A C 1
ATOM 1693 O O . SER A 1 209 ? -10.077 6.260 -10.063 1.00 73.25 209 SER A O 1
ATOM 1695 N N . ASN A 1 210 ? -9.662 6.831 -7.936 1.00 69.69 210 ASN A N 1
ATOM 1696 C CA . ASN A 1 210 ? -9.797 8.254 -8.213 1.00 69.69 210 ASN A CA 1
ATOM 1697 C C . ASN A 1 210 ? -8.628 8.690 -9.101 1.00 69.69 210 ASN A C 1
ATOM 1699 O O . ASN A 1 210 ? -7.470 8.454 -8.767 1.00 69.69 210 ASN A O 1
ATOM 1703 N N . HIS A 1 211 ? -8.944 9.311 -10.241 1.00 66.69 211 HIS A N 1
ATOM 1704 C CA . HIS A 1 211 ? -7.990 9.738 -11.284 1.00 66.69 211 HIS A CA 1
ATOM 1705 C C . HIS A 1 211 ? -7.390 8.617 -12.139 1.00 66.69 211 HIS A C 1
ATOM 1707 O O . HIS A 1 211 ? -6.488 8.874 -12.935 1.00 66.69 211 HIS A O 1
ATOM 1713 N N . LEU A 1 212 ? -7.906 7.392 -12.023 1.00 69.81 212 LEU A N 1
ATOM 1714 C CA . LEU A 1 212 ? -7.529 6.285 -12.893 1.00 69.81 212 LEU A CA 1
ATOM 1715 C C . LEU A 1 212 ? -8.361 6.280 -14.179 1.00 69.81 212 LEU A C 1
ATOM 1717 O O . LEU A 1 212 ? -9.586 6.393 -14.142 1.00 69.81 212 LEU A O 1
ATOM 1721 N N . ASP A 1 213 ? -7.694 6.094 -15.319 1.00 73.06 213 ASP A N 1
ATOM 1722 C CA . ASP A 1 213 ? -8.377 5.727 -16.561 1.00 73.06 213 ASP A CA 1
ATOM 1723 C C . ASP A 1 213 ? -8.826 4.251 -16.518 1.00 73.06 213 ASP A C 1
ATOM 1725 O O . ASP A 1 213 ? -8.476 3.482 -15.617 1.00 73.06 213 ASP A O 1
ATOM 1729 N N . ILE A 1 214 ? -9.631 3.831 -17.495 1.00 79.44 214 ILE A N 1
ATOM 1730 C CA . ILE A 1 214 ? -10.208 2.480 -17.499 1.00 79.44 214 ILE A CA 1
ATOM 1731 C C . ILE A 1 214 ? -9.142 1.374 -17.573 1.00 79.44 214 ILE A C 1
ATOM 1733 O O . ILE A 1 214 ? -9.309 0.317 -16.963 1.00 79.44 214 ILE A O 1
ATOM 1737 N N . GLU A 1 215 ? -8.027 1.625 -18.262 1.00 71.69 215 GLU A N 1
ATOM 1738 C CA . GLU A 1 215 ? -6.911 0.680 -18.376 1.00 71.69 215 GLU A CA 1
ATOM 1739 C C . GLU A 1 215 ? -6.172 0.538 -17.038 1.00 71.69 215 GLU A C 1
ATOM 1741 O O . GLU A 1 215 ? -5.829 -0.569 -16.614 1.00 71.69 215 GLU A O 1
ATOM 1746 N N . SER A 1 216 ? -5.989 1.655 -16.331 1.00 70.81 216 SER A N 1
ATOM 1747 C CA . SER A 1 216 ? -5.427 1.721 -14.982 1.00 70.81 216 SER A CA 1
ATOM 1748 C C . SER A 1 216 ? -6.262 0.910 -13.992 1.00 70.81 216 SER A C 1
ATOM 1750 O O . SER A 1 216 ? -5.718 0.133 -13.206 1.00 70.81 216 SER A O 1
ATOM 1752 N N . VAL A 1 217 ? -7.591 1.072 -14.037 1.00 78.81 217 VAL A N 1
ATOM 1753 C CA . VAL A 1 217 ? -8.521 0.350 -13.159 1.00 78.81 217 VAL A CA 1
ATOM 1754 C C . VAL A 1 217 ? -8.436 -1.152 -13.420 1.00 78.81 217 VAL A C 1
ATOM 1756 O O . VAL A 1 217 ? -8.345 -1.934 -12.476 1.00 78.81 217 VAL A O 1
ATOM 1759 N N . GLN A 1 218 ? -8.396 -1.574 -14.686 1.00 74.88 218 GLN A N 1
ATOM 1760 C CA . GLN A 1 218 ? -8.231 -2.988 -15.035 1.00 74.88 218 GLN A CA 1
ATOM 1761 C C . GLN A 1 218 ? -6.901 -3.555 -14.524 1.00 74.88 218 GLN A C 1
ATOM 1763 O O . GLN A 1 218 ? -6.874 -4.653 -13.964 1.00 74.88 218 GLN A O 1
ATOM 1768 N N . ALA A 1 219 ? -5.805 -2.805 -14.664 1.00 70.62 219 ALA A N 1
ATOM 1769 C CA . ALA A 1 219 ? -4.503 -3.207 -14.139 1.00 70.62 219 ALA A CA 1
ATOM 1770 C C . ALA A 1 219 ? -4.519 -3.373 -12.611 1.00 70.62 219 ALA A C 1
ATOM 1772 O O . ALA A 1 219 ? -3.989 -4.363 -12.103 1.00 70.62 219 ALA A O 1
ATOM 1773 N N . LEU A 1 220 ? -5.164 -2.447 -11.891 1.00 76.56 220 LEU A N 1
ATOM 1774 C CA . LEU A 1 220 ? -5.356 -2.536 -10.445 1.00 76.56 220 LEU A CA 1
ATOM 1775 C C . LEU A 1 220 ? -6.166 -3.788 -10.077 1.00 76.56 220 LEU A C 1
ATOM 1777 O O . LEU A 1 220 ? -5.721 -4.563 -9.238 1.00 76.56 220 LEU A O 1
ATOM 1781 N N . ILE A 1 221 ? -7.298 -4.046 -10.739 1.00 81.25 221 ILE A N 1
ATOM 1782 C CA . ILE A 1 221 ? -8.134 -5.234 -10.478 1.00 81.25 221 ILE A CA 1
ATOM 1783 C C . ILE A 1 221 ? -7.326 -6.529 -10.635 1.00 81.25 221 ILE A C 1
ATOM 1785 O O . ILE A 1 221 ? -7.371 -7.400 -9.765 1.00 81.25 221 ILE A O 1
ATOM 1789 N N . VAL A 1 222 ? -6.557 -6.659 -11.720 1.00 73.62 222 VAL A N 1
ATOM 1790 C CA . VAL A 1 222 ? -5.704 -7.835 -11.955 1.00 73.62 222 VAL A CA 1
ATOM 1791 C C . VAL A 1 222 ? -4.660 -7.982 -10.846 1.00 73.62 222 VAL A C 1
ATOM 1793 O O . VAL A 1 222 ? -4.489 -9.079 -10.313 1.00 73.62 222 VAL A O 1
ATOM 1796 N N . ALA A 1 223 ? -3.995 -6.890 -10.459 1.00 74.69 223 ALA A N 1
ATOM 1797 C CA . ALA A 1 223 ? -2.997 -6.907 -9.393 1.00 74.69 223 ALA A CA 1
ATOM 1798 C C . ALA A 1 223 ? -3.597 -7.332 -8.041 1.00 74.69 223 ALA A C 1
ATOM 1800 O O . ALA A 1 223 ? -3.018 -8.175 -7.354 1.00 74.69 223 ALA A O 1
ATOM 1801 N N . LEU A 1 224 ? -4.775 -6.812 -7.681 1.00 81.94 224 LEU A N 1
ATOM 1802 C CA . LEU A 1 224 ? -5.454 -7.144 -6.424 1.00 81.94 224 LEU A CA 1
ATOM 1803 C C . LEU A 1 224 ? -5.944 -8.594 -6.377 1.00 81.94 224 LEU A C 1
ATOM 1805 O O . LEU A 1 224 ? -5.845 -9.230 -5.329 1.00 81.94 224 LEU A O 1
ATOM 1809 N N . ASN A 1 225 ? -6.400 -9.145 -7.504 1.00 78.94 225 ASN A N 1
ATOM 1810 C CA . ASN A 1 225 ? -6.794 -10.554 -7.594 1.00 78.94 225 ASN A CA 1
ATOM 1811 C C . ASN A 1 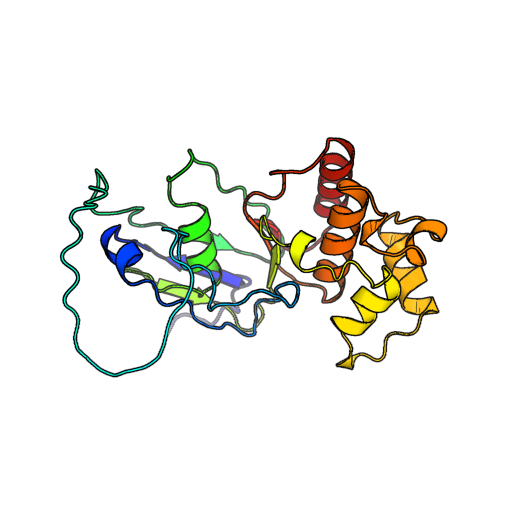225 ? -5.606 -11.516 -7.432 1.00 78.94 225 ASN A C 1
ATOM 1813 O O . ASN A 1 225 ? -5.772 -12.622 -6.923 1.00 78.94 225 ASN A O 1
ATOM 1817 N N . LEU A 1 226 ? -4.409 -11.111 -7.866 1.00 75.00 226 LEU A N 1
ATOM 1818 C CA . LEU A 1 226 ? -3.189 -11.917 -7.744 1.00 75.00 226 LEU A CA 1
ATOM 1819 C C . LEU A 1 226 ? -2.499 -11.767 -6.382 1.00 75.00 226 LEU A C 1
ATOM 1821 O O . LEU A 1 226 ? -1.707 -12.631 -5.990 1.00 75.00 226 LEU A O 1
ATOM 1825 N N . TYR A 1 227 ? -2.770 -10.678 -5.663 1.00 81.94 227 TYR A N 1
ATOM 1826 C CA . TYR A 1 227 ? -2.173 -10.413 -4.364 1.00 81.94 227 TYR A CA 1
ATOM 1827 C C . TYR A 1 227 ? -2.683 -11.407 -3.317 1.00 81.94 227 TYR A C 1
ATOM 1829 O O . TYR A 1 227 ? -3.883 -11.637 -3.192 1.00 81.94 227 TYR A O 1
ATOM 1837 N N . LYS A 1 228 ? -1.762 -12.010 -2.556 1.00 83.12 228 LYS A N 1
ATOM 1838 C CA . LYS A 1 228 ? -2.072 -13.071 -1.580 1.00 83.12 228 LYS A CA 1
ATOM 1839 C C . LYS A 1 228 ? -2.224 -12.576 -0.141 1.00 83.12 228 LYS A C 1
ATOM 1841 O O . LYS A 1 228 ? -2.757 -13.316 0.674 1.00 83.12 228 LYS A O 1
ATOM 1846 N N . GLY A 1 229 ? -1.756 -11.364 0.161 1.00 87.81 229 GLY A N 1
ATOM 1847 C CA . GLY A 1 229 ? -1.926 -10.745 1.478 1.00 87.81 229 GLY A CA 1
ATOM 1848 C C . GLY A 1 229 ? -3.333 -10.181 1.678 1.00 87.81 229 GLY A C 1
ATOM 1849 O O . GLY A 1 229 ? -4.182 -10.314 0.797 1.00 87.81 229 GLY A O 1
ATOM 1850 N N . GLY A 1 230 ? -3.571 -9.530 2.813 1.00 90.62 230 GLY A N 1
ATOM 1851 C CA . GLY A 1 230 ? -4.841 -8.903 3.165 1.00 90.62 230 GLY A CA 1
ATOM 1852 C C . GLY A 1 230 ? -5.033 -7.598 2.398 1.00 90.62 230 GLY A C 1
ATOM 1853 O O . GLY A 1 230 ? -4.059 -6.903 2.128 1.00 90.62 230 GLY A O 1
ATOM 1854 N N . ILE A 1 231 ? -6.264 -7.260 2.033 1.00 91.19 231 ILE A N 1
ATOM 1855 C CA . ILE A 1 231 ? -6.603 -6.038 1.298 1.00 91.19 231 ILE A CA 1
ATOM 1856 C C . ILE A 1 231 ? -7.717 -5.307 2.047 1.00 91.19 231 ILE A C 1
ATOM 1858 O O . ILE A 1 231 ? -8.693 -5.945 2.457 1.00 91.19 231 ILE A O 1
ATOM 1862 N N . ILE A 1 232 ? -7.548 -3.994 2.209 1.00 90.75 232 ILE A N 1
ATOM 1863 C CA . ILE A 1 232 ? -8.580 -3.030 2.623 1.00 90.75 232 ILE A CA 1
ATOM 1864 C C . ILE A 1 232 ? -8.744 -1.990 1.518 1.00 90.75 232 ILE A C 1
ATOM 1866 O O . ILE A 1 232 ? -7.691 -1.490 1.055 1.00 90.75 232 ILE A O 1
#

Foldseek 3Di:
DDDPPVDLFQKKWFFFWAFPVCVVPWQFDDDPLEDALPPPPSPPPPPPPDDDDDDDDDDDDDDPDPPPPPPVDRTLDGRDIDTFGLQAEDDDDDDPPSCSVVVVSVRSVRTDTPDTDMDHDPPAREYEAEPCLLVSADQADFLQVSLCVSPVVVVQDPVNSLVQVVVLVQDPVRRRDGNVPDDQLSSLSSSVSSSCPVVGSEYEYHVSCVVDDPNNVVSVVVSVVPRRTHYD

Radius of gyration: 20.07 Å; chains: 1; bounding box: 45×54×56 Å

Organism: NCBI:txid195942